Protein AF-A0A936UDP1-F1 (afdb_monomer)

Foldseek 3Di:
DPPVVVVVVVVVVVVVVVVVVVVVVVVVVVVVVVVVVVVVVVVVVVVVVVVVVVVVVVVVVVVVVVVVVVVVVVVVVVVVVLVVVLVVVVVQLVVLQVVQQVQQVQLLVQQVVLVVVLVVLVVVCPVVVLVVVLVVLVVVVVVVPDPDPPVSVVVNVVSVVVNCVSCVSNPDDGDHDDDANEKEWEKEAADDPFQRIKTKIQHYDDDDQPDPSGLSVLLQVLLVVLLCVQVHPPWDRFDADPRMTMGTHHDDPDHSVVVHVSSSVSSVVSNCVSCVVSVHHYDYHYDYDDNVSCCVNCPPPDPDDDD

Mean predicted aligned error: 14.09 Å

pLDDT: mean 81.74, std 12.68, range [31.52, 97.75]

Secondary structure (DSSP, 8-state):
-HHHHHHHHHHHHHHHHHHHHHHHHHHHHHHHHHHHHHHHHHHHHHHHHHHHHHHHHHHHHHHHHHHHHHHHHHHHHHHHHHHHHHHHHHHHHHHHHHHHHHHHHHHHHHHHHHHHHHHHHHHH--HHHHHHHHHHHHHHHHHT-SPPPHHHHHHHHHHHHHHHHHHHHHHSPPP--SS-EEEEEEEE---SSS-SEEEEEE-S--S---STT-HHHHHHHHHHHHHHHHH-TTSPPPEEETTEEEEEE---SS-HHHHHHHHHHHHHHHHHHHHHHHT--EEEEEEE--HHHHHHHS--S-TT---

Solvent-accessible surface area (backbone atoms only — not comparable to full-atom values): 16450 Å² total; per-residue (Å²): 120,65,70,65,55,52,51,53,47,54,51,50,51,50,51,50,52,52,49,51,53,49,52,52,52,50,52,52,49,52,51,50,52,53,53,50,54,50,54,49,52,53,50,55,53,49,52,54,50,52,52,50,50,50,53,51,51,54,52,46,54,50,51,53,52,53,48,52,53,52,52,52,53,49,53,52,49,53,49,52,52,50,53,51,53,40,49,51,54,53,52,52,37,51,50,22,18,57,57,24,34,55,51,34,50,45,35,30,52,42,41,53,53,50,49,52,52,42,53,50,49,57,70,71,47,62,52,67,62,52,51,50,50,51,50,50,53,51,49,56,59,62,71,62,83,53,86,79,51,68,70,58,54,52,50,52,53,48,53,50,50,55,49,49,66,61,46,46,71,69,71,48,78,78,69,52,49,94,62,66,45,44,30,50,38,37,32,27,41,34,71,88,99,44,46,15,11,36,34,36,30,21,43,28,77,83,68,78,71,85,51,98,53,33,52,45,41,47,31,52,52,29,14,50,50,31,33,34,71,72,78,32,87,84,57,60,80,63,47,77,53,100,52,26,41,35,39,51,39,68,70,65,98,62,60,35,63,61,50,19,51,51,50,43,54,19,37,51,52,12,34,50,52,28,26,54,74,60,56,32,48,67,48,77,46,80,43,84,43,60,43,71,47,44,54,68,66,62,60,72,96,58,98,77,76,90,128

Sequence (307 aa):
MGLLKDFLRIEADRRGALAALRVEAQSRRLQIDEIGAEAKRKRDEVAMIEEGLRRLAEDVARTEEELLEIESRREDHDRESHERKIEAVRSSLEYDRADGHRIAEDFRHLRSAFETERARLLAEADTGRMMDNFFQIEAFLKDTGTPIPDAARKALMKERQDLMGRIGPLVAPPPAPDGVFKATVVYSALEEGEPAAVVAVGLPDEAEPSGAHDLAALLLYGSYAAVVEKIGPGVPRPRREEGVVIYEQPAGSRAPDEAALDLFLAVKAGLEKAAAAAGVPCELTGVFLEPEIASAVFSRGGQGRRF

Radius of gyration: 50.12 Å; Cα contacts (8 Å, |Δi|>4): 312; chains: 1; bounding box: 111×46×171 Å

Structure (mmCIF, N/CA/C/O backbone):
data_AF-A0A936UDP1-F1
#
_entry.id   AF-A0A936UDP1-F1
#
loop_
_atom_site.group_PDB
_atom_site.id
_atom_site.type_symbol
_atom_site.label_atom_id
_atom_site.label_alt_id
_atom_site.label_comp_id
_atom_site.label_asym_id
_atom_site.label_entity_id
_atom_site.label_seq_id
_atom_site.pdbx_PDB_ins_code
_atom_site.Cartn_x
_atom_site.Cartn_y
_atom_site.Cartn_z
_atom_site.occupancy
_atom_site.B_iso_or_equiv
_atom_site.auth_seq_id
_atom_site.auth_comp_id
_atom_site.auth_asym_id
_atom_site.auth_atom_id
_atom_site.pdbx_PDB_model_num
ATOM 1 N N . MET A 1 1 ? -55.100 -18.282 116.933 1.00 58.16 1 MET A N 1
ATOM 2 C CA . MET A 1 1 ? -54.509 -16.986 116.520 1.00 58.16 1 MET A CA 1
ATOM 3 C C . MET A 1 1 ? -53.382 -17.120 115.486 1.00 58.16 1 MET A C 1
ATOM 5 O O . MET A 1 1 ? -53.298 -16.238 114.648 1.00 58.16 1 MET A O 1
ATOM 9 N N . GLY A 1 2 ? -52.556 -18.183 115.481 1.00 67.69 2 GLY A N 1
ATOM 10 C CA . GLY A 1 2 ? -51.473 -18.356 114.483 1.00 67.69 2 GLY A CA 1
ATOM 11 C C . GLY A 1 2 ? -51.946 -18.523 113.027 1.00 67.69 2 GLY A C 1
ATOM 12 O O . GLY A 1 2 ? -51.595 -17.717 112.177 1.00 67.69 2 GLY A O 1
ATOM 13 N N . LEU A 1 3 ? -52.849 -19.476 112.764 1.00 69.12 3 LEU A N 1
ATOM 14 C CA . LEU A 1 3 ? -53.298 -19.840 111.405 1.00 69.12 3 LEU A CA 1
ATOM 15 C C . LEU A 1 3 ? -53.956 -18.703 110.599 1.00 69.12 3 LEU A C 1
ATOM 17 O O . LEU A 1 3 ? -53.745 -18.602 109.397 1.00 69.12 3 LEU A O 1
ATOM 21 N N . LEU A 1 4 ? -54.738 -17.826 111.241 1.00 72.75 4 LEU A N 1
ATOM 22 C CA . LEU A 1 4 ? -55.399 -16.700 110.561 1.00 72.75 4 LEU A CA 1
ATOM 23 C C . LEU A 1 4 ? -54.384 -15.630 110.118 1.00 72.75 4 LEU A C 1
ATOM 25 O O . LEU A 1 4 ? -54.538 -15.007 109.072 1.00 72.75 4 LEU A O 1
ATOM 29 N N . LYS A 1 5 ? -53.333 -15.432 110.921 1.00 75.06 5 LYS A N 1
ATOM 30 C CA . LYS A 1 5 ? -52.254 -14.481 110.641 1.00 75.06 5 LYS A CA 1
ATOM 31 C C . LYS A 1 5 ? -51.392 -14.967 109.475 1.00 75.06 5 LYS A C 1
ATOM 33 O O . LYS A 1 5 ? -51.030 -14.164 108.621 1.00 75.06 5 LYS A O 1
ATOM 38 N N . ASP A 1 6 ? -51.144 -16.273 109.408 1.00 76.31 6 ASP A N 1
ATOM 39 C CA . ASP A 1 6 ? -50.427 -16.902 108.297 1.00 76.31 6 ASP A CA 1
ATOM 40 C C . ASP A 1 6 ? -51.247 -16.855 106.999 1.00 76.31 6 ASP A C 1
ATOM 42 O O . ASP A 1 6 ? -50.707 -16.511 105.951 1.00 76.31 6 ASP A O 1
ATOM 46 N N . PHE A 1 7 ? -52.565 -17.081 107.064 1.00 77.88 7 PHE A N 1
ATOM 47 C CA . PHE A 1 7 ? -53.452 -16.985 105.898 1.00 77.88 7 PHE A CA 1
ATOM 48 C C . PHE A 1 7 ? -53.501 -15.564 105.313 1.00 77.88 7 PHE A C 1
ATOM 50 O O . PHE A 1 7 ? -53.366 -15.377 104.106 1.00 77.88 7 PHE A O 1
ATOM 57 N N . LEU A 1 8 ? -53.627 -14.545 106.173 1.00 79.25 8 LEU A N 1
ATOM 58 C CA . LEU A 1 8 ? -53.613 -13.140 105.753 1.00 79.25 8 LEU A CA 1
ATOM 59 C C . LEU A 1 8 ? -52.260 -12.721 105.166 1.00 79.25 8 LEU A C 1
ATOM 61 O O . LEU A 1 8 ? -52.223 -11.913 104.240 1.00 79.25 8 LEU A O 1
ATOM 65 N N . ARG A 1 9 ? -51.156 -13.282 105.673 1.00 80.88 9 ARG A N 1
ATOM 66 C CA . ARG A 1 9 ? -49.808 -13.036 105.151 1.00 80.88 9 ARG A CA 1
ATOM 67 C C . ARG A 1 9 ? -49.619 -13.670 103.774 1.00 80.88 9 ARG A C 1
ATOM 69 O O . ARG A 1 9 ? -49.228 -12.970 102.851 1.00 80.88 9 ARG A O 1
ATOM 76 N N . ILE A 1 10 ? -50.014 -14.934 103.607 1.00 82.00 10 ILE A N 1
ATOM 77 C CA . ILE A 1 10 ? -50.001 -15.630 102.310 1.00 82.00 10 ILE A CA 1
ATOM 78 C C . ILE A 1 10 ? -50.866 -14.889 101.286 1.00 82.00 10 ILE A C 1
ATOM 80 O O . ILE A 1 10 ? -50.483 -14.754 100.126 1.00 82.00 10 ILE A O 1
ATOM 84 N N . GLU A 1 11 ? -52.031 -14.380 101.687 1.00 82.75 11 GLU A N 1
ATOM 85 C CA . GLU A 1 11 ? -52.906 -13.653 100.772 1.00 82.75 11 GLU A CA 1
ATOM 86 C C . GLU A 1 11 ? -52.379 -12.252 100.420 1.00 82.75 11 GLU A C 1
ATOM 88 O O . GLU A 1 11 ? -52.507 -11.827 99.267 1.00 82.75 11 GLU A O 1
ATOM 93 N N . ALA A 1 12 ? -51.736 -11.558 101.363 1.00 81.44 12 ALA A N 1
ATOM 94 C CA . ALA A 1 12 ? -51.019 -10.314 101.093 1.00 81.44 12 ALA A CA 1
ATOM 95 C C . ALA A 1 12 ? -49.829 -10.541 100.145 1.00 81.44 12 ALA A C 1
ATOM 97 O O . ALA A 1 12 ? -49.699 -9.816 99.159 1.00 81.44 12 ALA A O 1
ATOM 98 N N . ASP A 1 13 ? -49.038 -11.592 100.370 1.00 87.06 13 ASP A N 1
ATOM 99 C CA . ASP A 1 13 ? -47.911 -11.980 99.516 1.00 87.06 13 ASP A CA 1
ATOM 100 C C . ASP A 1 13 ? -48.394 -12.388 98.116 1.00 87.06 13 ASP A C 1
ATOM 102 O O . ASP A 1 13 ? -47.827 -11.960 97.111 1.00 87.06 13 ASP A O 1
ATOM 106 N N . ARG A 1 14 ? -49.513 -13.123 98.012 1.00 86.38 14 ARG A N 1
ATOM 107 C CA . ARG A 1 14 ? -50.139 -13.479 96.726 1.00 86.38 14 ARG A CA 1
ATOM 108 C C . ARG A 1 14 ? -50.611 -12.246 95.960 1.00 86.38 14 ARG A C 1
ATOM 110 O O . ARG A 1 14 ? -50.436 -12.176 94.744 1.00 86.38 14 ARG A O 1
ATOM 117 N N . ARG A 1 15 ? -51.226 -11.274 96.643 1.00 85.00 15 ARG A N 1
ATOM 118 C CA . ARG A 1 15 ? -51.655 -10.006 96.024 1.00 85.00 15 ARG A CA 1
ATOM 119 C C . ARG A 1 15 ? -50.456 -9.155 95.608 1.00 85.00 15 ARG A C 1
ATOM 121 O O . ARG A 1 15 ? -50.496 -8.593 94.518 1.00 85.00 15 ARG A O 1
ATOM 128 N N . GLY A 1 16 ? -49.400 -9.110 96.420 1.00 88.56 16 GLY A N 1
ATOM 129 C CA . GLY A 1 16 ? -48.137 -8.447 96.092 1.00 88.56 16 GLY A CA 1
ATOM 130 C C . GLY A 1 16 ? -47.462 -9.064 94.867 1.00 88.56 16 GLY A C 1
ATOM 131 O O . GLY A 1 16 ? -47.126 -8.347 93.928 1.00 88.56 16 GLY A O 1
ATOM 132 N N . ALA A 1 17 ? -47.367 -10.395 94.813 1.00 87.25 17 ALA A N 1
ATOM 133 C CA . ALA A 1 17 ? -46.824 -11.128 93.672 1.00 87.25 17 ALA A CA 1
ATOM 134 C C . ALA A 1 17 ? -47.661 -10.923 92.396 1.00 87.25 17 ALA A C 1
ATOM 136 O O . ALA A 1 17 ? -47.109 -10.671 91.328 1.00 87.25 17 ALA A O 1
ATOM 137 N N . LEU A 1 18 ? -48.996 -10.958 92.496 1.00 90.19 18 LEU A N 1
ATOM 138 C CA . LEU A 1 18 ? -49.886 -10.665 91.365 1.00 90.19 18 LEU A CA 1
ATOM 139 C C . LEU A 1 18 ? -49.768 -9.213 90.884 1.00 90.19 18 LEU A C 1
ATOM 141 O O . LEU A 1 18 ? -49.847 -8.965 89.683 1.00 90.19 18 LEU A O 1
ATOM 145 N N . ALA A 1 19 ? -49.594 -8.252 91.793 1.00 88.62 19 ALA A N 1
ATOM 146 C CA . ALA A 1 19 ? -49.375 -6.855 91.435 1.00 88.62 19 ALA A CA 1
ATOM 147 C C . ALA A 1 19 ? -48.018 -6.660 90.739 1.00 88.62 19 ALA A C 1
ATOM 149 O O . ALA A 1 19 ? -47.971 -6.019 89.693 1.00 88.62 19 ALA A O 1
ATOM 150 N N . ALA A 1 20 ? -46.949 -7.278 91.250 1.00 90.44 20 ALA A N 1
ATOM 151 C CA . ALA A 1 20 ? -45.622 -7.246 90.635 1.00 90.44 20 ALA A CA 1
ATOM 152 C C . ALA A 1 20 ? -45.626 -7.863 89.226 1.00 90.44 20 ALA A C 1
ATOM 154 O O . ALA A 1 20 ? -45.162 -7.230 88.281 1.00 90.44 20 ALA A O 1
ATOM 155 N N . LEU A 1 21 ? -46.252 -9.034 89.054 1.00 92.62 21 LEU A N 1
ATOM 156 C CA . LEU A 1 21 ? -46.399 -9.678 87.743 1.00 92.62 21 LEU A CA 1
ATOM 157 C C . LEU A 1 21 ? -47.218 -8.834 86.757 1.00 92.62 21 LEU A C 1
ATOM 159 O O . LEU A 1 21 ? -46.936 -8.840 85.562 1.00 92.62 21 LEU A O 1
ATOM 163 N N . ARG A 1 22 ? -48.227 -8.089 87.229 1.00 92.50 22 ARG A N 1
ATOM 164 C CA . ARG A 1 22 ? -48.997 -7.167 86.376 1.00 92.50 22 ARG A CA 1
ATOM 165 C C . ARG A 1 22 ? -48.156 -5.985 85.904 1.00 92.50 22 ARG A C 1
ATOM 167 O O . ARG A 1 22 ? -48.243 -5.637 84.730 1.00 92.50 22 ARG A O 1
ATOM 174 N N . VAL A 1 23 ? -47.346 -5.405 86.789 1.00 93.06 23 VAL A N 1
ATOM 175 C CA . VAL A 1 23 ? -46.422 -4.313 86.441 1.00 93.06 23 VAL A CA 1
ATOM 176 C C . VAL A 1 23 ? -45.363 -4.805 85.455 1.00 93.06 23 VAL A C 1
ATOM 178 O O . VAL A 1 23 ? -45.123 -4.160 84.438 1.00 93.06 23 VAL A O 1
ATOM 181 N N . GLU A 1 24 ? -44.789 -5.983 85.692 1.00 93.69 24 GLU A N 1
ATOM 182 C CA . GLU A 1 24 ? -43.805 -6.579 84.789 1.00 93.69 24 GLU A CA 1
ATOM 183 C C . GLU A 1 24 ? -44.415 -6.913 83.418 1.00 93.69 24 GLU A C 1
ATOM 185 O O . GLU A 1 24 ? -43.829 -6.602 82.383 1.00 93.69 24 GLU A O 1
ATOM 190 N N . ALA A 1 25 ? -45.630 -7.471 83.378 1.00 92.25 25 ALA A N 1
ATOM 191 C CA . ALA A 1 25 ? -46.339 -7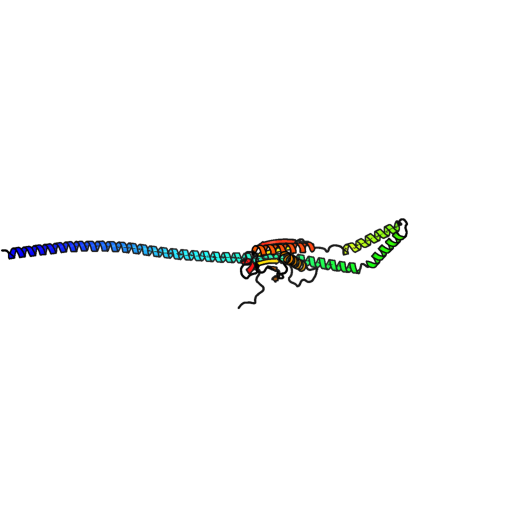.731 82.127 1.00 92.25 25 ALA A CA 1
ATOM 192 C C . ALA A 1 25 ? -46.664 -6.439 81.355 1.00 92.25 25 ALA A C 1
ATOM 194 O O . ALA A 1 25 ? -46.590 -6.432 80.126 1.00 92.25 25 ALA A O 1
ATOM 195 N N . GLN A 1 26 ? -47.006 -5.348 82.048 1.00 94.31 26 GLN A N 1
ATOM 196 C CA . GLN A 1 26 ? -47.197 -4.034 81.425 1.00 94.31 26 GLN A CA 1
ATOM 197 C C . GLN A 1 26 ? -45.884 -3.476 80.867 1.00 94.31 26 GLN A C 1
ATOM 199 O O . GLN A 1 26 ? -45.862 -3.026 79.726 1.00 94.31 26 GLN A O 1
ATOM 204 N N . SER A 1 27 ? -44.787 -3.571 81.622 1.00 93.94 27 SER A N 1
ATOM 205 C CA . SER A 1 27 ? -43.458 -3.153 81.163 1.00 93.94 27 SER A CA 1
ATOM 206 C C . SER A 1 27 ? -43.007 -3.937 79.926 1.00 93.94 27 SER A C 1
ATOM 208 O O . SER A 1 27 ? -42.594 -3.332 78.939 1.00 93.94 27 SER A O 1
ATOM 210 N N . ARG A 1 28 ? -43.179 -5.267 79.914 1.00 93.75 28 ARG A N 1
ATOM 211 C CA . ARG A 1 28 ? -42.858 -6.100 78.743 1.00 93.75 28 ARG A CA 1
ATOM 212 C C . ARG A 1 28 ? -43.731 -5.777 77.528 1.00 93.75 28 ARG A C 1
ATOM 214 O O . ARG A 1 28 ? -43.238 -5.843 76.410 1.00 93.75 28 ARG A O 1
ATOM 221 N N . ARG A 1 29 ? -45.009 -5.421 77.718 1.00 94.25 29 ARG A N 1
ATOM 222 C CA . ARG A 1 29 ? -45.884 -4.982 76.612 1.00 94.25 29 ARG A CA 1
ATOM 223 C C . ARG A 1 29 ? -45.390 -3.684 75.979 1.00 94.25 29 ARG A C 1
ATOM 225 O O . ARG A 1 29 ? -45.274 -3.639 74.764 1.00 94.25 29 ARG A O 1
ATOM 232 N N . LEU A 1 30 ? -45.028 -2.692 76.793 1.00 94.62 30 LEU A N 1
ATOM 233 C CA . LEU A 1 30 ? -44.445 -1.442 76.293 1.00 94.62 30 LEU A CA 1
ATOM 234 C C . LEU A 1 30 ? -43.153 -1.703 75.511 1.00 94.62 30 LEU A C 1
ATOM 236 O O . LEU A 1 30 ? -42.978 -1.173 74.422 1.00 94.62 30 LEU A O 1
ATOM 240 N N . GLN A 1 31 ? -42.294 -2.592 76.017 1.00 94.38 31 GLN A N 1
ATOM 241 C CA . GLN A 1 31 ? -41.063 -2.970 75.324 1.00 94.38 31 GLN A CA 1
ATOM 242 C C . GLN A 1 31 ? -41.332 -3.679 73.982 1.00 94.38 31 GLN A C 1
ATOM 244 O O . GLN A 1 31 ? -40.625 -3.444 73.005 1.00 94.38 31 GLN A O 1
ATOM 249 N N . ILE A 1 32 ? -42.364 -4.529 73.905 1.00 94.81 32 ILE A N 1
ATOM 250 C CA . ILE A 1 32 ? -42.800 -5.150 72.643 1.00 94.81 32 ILE A CA 1
ATOM 251 C C . ILE A 1 32 ? -43.282 -4.082 71.6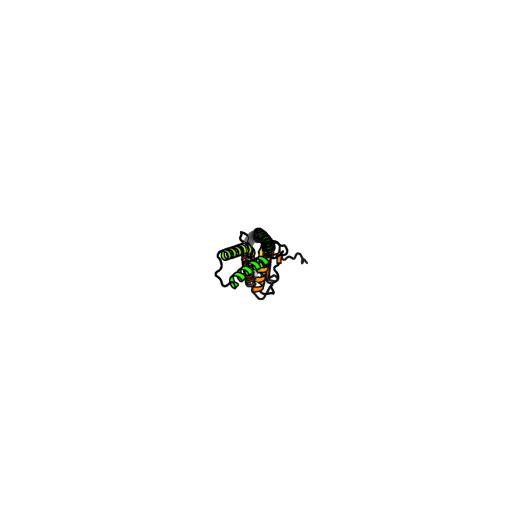53 1.00 94.81 32 ILE A C 1
ATOM 253 O O . ILE A 1 32 ? -42.928 -4.151 70.476 1.00 94.81 32 ILE A O 1
ATOM 257 N N . ASP A 1 33 ? -44.049 -3.095 72.117 1.00 94.38 33 ASP A N 1
ATOM 258 C CA . ASP A 1 33 ? -44.563 -2.014 71.272 1.00 94.38 33 ASP A CA 1
ATOM 259 C C . ASP A 1 33 ? -43.425 -1.120 70.742 1.00 94.38 33 ASP A C 1
ATOM 261 O O . ASP A 1 33 ? -43.408 -0.775 69.557 1.00 94.38 33 ASP A O 1
ATOM 265 N N . GLU A 1 34 ? -42.432 -0.806 71.580 1.00 94.75 34 GLU A N 1
ATOM 266 C CA . GLU A 1 34 ? -41.229 -0.057 71.193 1.00 94.75 34 GLU A CA 1
ATOM 267 C C . GLU A 1 34 ? -40.414 -0.796 70.121 1.00 94.75 34 GLU A C 1
ATOM 269 O O . GLU A 1 34 ? -40.124 -0.225 69.064 1.00 94.75 34 GLU A O 1
ATOM 274 N N . ILE A 1 35 ? -40.119 -2.084 70.344 1.00 95.50 35 ILE A N 1
ATOM 275 C CA . ILE A 1 35 ? -39.404 -2.932 69.375 1.00 95.50 35 ILE A CA 1
ATOM 276 C C . ILE A 1 35 ? -40.215 -3.068 68.077 1.00 95.50 35 ILE A C 1
ATOM 278 O O . ILE A 1 35 ? -39.650 -3.032 66.984 1.00 95.50 35 ILE A O 1
ATOM 282 N N . GLY A 1 36 ? -41.543 -3.184 68.162 1.00 95.12 36 GLY A N 1
ATOM 283 C CA . GLY A 1 36 ? -42.425 -3.246 66.996 1.00 95.12 36 GLY A CA 1
ATOM 284 C C . GLY A 1 36 ? -42.387 -1.968 66.150 1.00 95.12 36 GLY A C 1
ATOM 285 O O . GLY A 1 36 ? -42.308 -2.040 64.919 1.00 95.12 36 GLY A O 1
ATOM 286 N N . ALA A 1 37 ? -42.389 -0.798 66.792 1.00 95.00 37 ALA A N 1
ATOM 287 C CA . ALA A 1 37 ? -42.282 0.494 66.117 1.00 95.00 37 ALA A CA 1
ATOM 288 C C . ALA A 1 37 ? -40.896 0.717 65.491 1.00 95.00 37 ALA A C 1
ATOM 290 O O . ALA A 1 37 ? -40.788 1.282 64.399 1.00 95.00 37 ALA A O 1
ATOM 291 N N . GLU A 1 38 ? -39.826 0.274 66.153 1.00 95.69 38 GLU A N 1
ATOM 292 C CA . GLU A 1 38 ? -38.472 0.294 65.592 1.00 95.69 38 GLU A CA 1
ATOM 293 C C . GLU A 1 38 ? -38.338 -0.653 64.392 1.00 95.69 38 GLU A C 1
ATOM 295 O O . GLU A 1 38 ? -37.874 -0.236 63.330 1.00 95.69 38 GLU A O 1
ATOM 300 N N . ALA A 1 39 ? -38.842 -1.886 64.501 1.00 95.62 39 ALA A N 1
ATOM 301 C CA . ALA A 1 39 ? -38.850 -2.848 63.402 1.00 95.62 39 ALA A CA 1
ATOM 302 C C . ALA A 1 39 ? -39.638 -2.336 62.187 1.00 95.62 39 ALA A C 1
ATOM 304 O O . ALA A 1 39 ? -39.245 -2.592 61.050 1.00 95.62 39 ALA A O 1
ATOM 305 N N . LYS A 1 40 ? -40.735 -1.597 62.407 1.00 96.19 40 LYS A N 1
ATOM 306 C CA . LYS A 1 40 ? -41.488 -0.951 61.325 1.00 96.19 40 LYS A CA 1
ATOM 307 C C . LYS A 1 40 ? -40.664 0.138 60.635 1.00 96.19 40 LYS A C 1
ATOM 309 O O . LYS A 1 40 ? -40.525 0.088 59.420 1.00 96.19 40 LYS A O 1
ATOM 314 N N . ARG A 1 41 ? -40.051 1.053 61.397 1.00 96.25 41 ARG A N 1
ATOM 315 C CA . ARG A 1 41 ? -39.176 2.103 60.839 1.00 96.25 41 ARG A CA 1
ATOM 316 C C . ARG A 1 41 ? -38.028 1.516 60.019 1.00 96.25 41 ARG A C 1
ATOM 318 O O . ARG A 1 41 ? -37.769 1.980 58.916 1.00 96.25 41 ARG A O 1
ATOM 325 N N . LYS A 1 42 ? -37.395 0.450 60.516 1.00 96.38 42 LYS A N 1
ATOM 326 C CA . LYS A 1 42 ? -36.333 -0.254 59.787 1.00 96.38 42 LYS A CA 1
ATOM 327 C C . LYS A 1 42 ? -36.827 -0.900 58.492 1.00 96.38 42 LYS A C 1
ATOM 329 O O . LYS A 1 42 ? -36.107 -0.863 57.503 1.00 96.38 42 LYS A O 1
ATOM 334 N N . ARG A 1 43 ? -38.044 -1.454 58.461 1.00 96.88 43 ARG A N 1
ATOM 335 C CA . ARG A 1 43 ? -38.638 -1.961 57.210 1.00 96.88 43 ARG A CA 1
ATOM 336 C C . ARG A 1 43 ? -38.898 -0.849 56.200 1.00 96.88 43 ARG A C 1
ATOM 338 O O . ARG A 1 43 ? -38.621 -1.053 55.025 1.00 96.88 43 ARG A O 1
ATOM 345 N N . ASP A 1 44 ? -39.386 0.302 56.651 1.00 96.69 44 ASP A N 1
ATOM 346 C CA . ASP A 1 44 ? -39.631 1.448 55.771 1.00 96.69 44 ASP A CA 1
ATOM 347 C C . ASP A 1 44 ? -38.304 1.988 55.190 1.00 96.69 44 ASP A C 1
ATOM 349 O O . ASP A 1 44 ? -38.220 2.262 53.995 1.00 96.69 44 ASP A O 1
ATOM 353 N N . GLU A 1 45 ? -37.233 2.056 55.996 1.00 97.06 45 GLU A N 1
ATOM 354 C CA . GLU A 1 45 ? -35.873 2.383 55.526 1.00 97.06 45 GLU A CA 1
ATOM 355 C C . GLU A 1 45 ? -35.367 1.382 54.474 1.00 97.06 45 GLU A C 1
ATOM 357 O O . GLU A 1 45 ? -34.849 1.791 53.435 1.00 97.06 45 GLU A O 1
ATOM 362 N N . VAL A 1 46 ? -35.540 0.076 54.713 1.00 96.88 46 VAL A N 1
ATOM 363 C CA . VAL A 1 46 ? -35.152 -0.972 53.755 1.00 96.88 46 VAL A CA 1
ATOM 364 C C . VAL A 1 46 ? -35.930 -0.834 52.447 1.00 96.88 46 VAL A C 1
ATOM 366 O O . VAL A 1 46 ? -35.315 -0.881 51.387 1.00 96.88 46 VAL A O 1
ATOM 369 N N . ALA A 1 47 ? -37.240 -0.584 52.497 1.00 96.25 47 ALA A N 1
ATOM 370 C CA . ALA A 1 47 ? -38.056 -0.395 51.298 1.00 96.25 47 ALA A CA 1
ATOM 371 C C . ALA A 1 47 ? -37.591 0.809 50.456 1.00 96.25 47 ALA A C 1
ATOM 373 O O . ALA A 1 47 ? -37.528 0.724 49.230 1.00 96.25 47 ALA A O 1
ATOM 374 N N . MET A 1 48 ? -37.203 1.912 51.106 1.00 96.81 48 MET A N 1
ATOM 375 C CA . MET A 1 48 ? -36.636 3.081 50.422 1.00 96.81 48 MET A CA 1
ATOM 376 C C . MET A 1 48 ? -35.289 2.767 49.758 1.00 96.81 48 MET A C 1
ATOM 378 O O . MET A 1 48 ? -35.038 3.212 48.638 1.00 96.81 48 MET A O 1
ATOM 382 N N . ILE A 1 49 ? -34.429 1.994 50.430 1.00 97.38 49 ILE A N 1
ATOM 383 C CA . ILE A 1 49 ? -33.146 1.550 49.866 1.00 97.38 49 ILE A CA 1
ATOM 384 C C . ILE A 1 49 ? -33.380 0.613 48.677 1.00 97.38 49 ILE A C 1
ATOM 386 O O . ILE A 1 49 ? -32.742 0.788 47.645 1.00 97.38 49 ILE A O 1
ATOM 390 N N . GLU A 1 50 ? -34.304 -0.343 48.782 1.00 97.12 50 GLU A N 1
ATOM 391 C CA . GLU A 1 50 ? -34.659 -1.254 47.687 1.00 97.12 50 GLU A CA 1
ATOM 392 C C . GLU A 1 50 ? -35.174 -0.500 46.458 1.00 97.12 50 GLU A C 1
ATOM 394 O O . GLU A 1 50 ? -34.799 -0.824 45.332 1.00 97.12 50 GLU A O 1
ATOM 399 N N . GLU A 1 51 ? -35.999 0.530 46.651 1.00 97.06 51 GLU A N 1
ATOM 400 C CA . GLU A 1 51 ? -36.462 1.357 45.539 1.00 97.06 51 GLU A CA 1
ATOM 401 C C . GLU A 1 51 ? -35.335 2.208 44.937 1.00 97.06 51 GLU A C 1
ATOM 403 O O . GLU A 1 51 ? -35.241 2.326 43.715 1.00 97.06 51 GLU A O 1
ATOM 408 N N . GLY A 1 52 ? -34.432 2.733 45.770 1.00 97.25 52 GLY A N 1
ATOM 409 C CA . GLY A 1 52 ? -33.209 3.388 45.306 1.00 97.25 52 GLY A CA 1
ATOM 410 C C . GLY A 1 52 ? -32.326 2.455 44.471 1.00 97.25 52 GLY A C 1
ATOM 411 O O . GLY A 1 52 ? -31.870 2.846 43.400 1.00 97.25 52 GLY A O 1
ATOM 412 N N . LEU A 1 53 ? -32.145 1.206 44.913 1.00 96.56 53 LEU A N 1
ATOM 413 C CA . LEU A 1 53 ? -31.398 0.180 44.181 1.00 96.56 53 LEU A CA 1
ATOM 414 C C . LEU A 1 53 ? -32.055 -0.169 42.843 1.00 96.56 53 LEU A C 1
ATOM 416 O O . LEU A 1 53 ? -31.339 -0.334 41.860 1.00 96.56 53 LEU A O 1
ATOM 420 N N . ARG A 1 54 ? -33.392 -0.244 42.773 1.00 97.31 54 ARG A N 1
ATOM 421 C CA . ARG A 1 54 ? -34.097 -0.473 41.498 1.00 97.31 54 ARG A CA 1
ATOM 422 C C . ARG A 1 54 ? -33.851 0.652 40.500 1.00 97.31 54 ARG A C 1
ATOM 424 O O . ARG A 1 54 ? -33.488 0.368 39.368 1.00 97.31 54 ARG A O 1
ATOM 431 N N . ARG A 1 55 ? -33.983 1.912 40.925 1.00 97.19 55 ARG A N 1
ATOM 432 C CA . ARG A 1 55 ? -33.717 3.069 40.050 1.00 97.19 55 ARG A CA 1
ATOM 433 C C . ARG A 1 55 ? -32.271 3.088 39.569 1.00 97.19 55 ARG A C 1
ATOM 435 O O . ARG A 1 55 ? -32.018 3.312 38.395 1.00 97.19 55 ARG A O 1
ATOM 442 N N . LEU A 1 56 ? -31.331 2.789 40.463 1.00 97.75 56 LEU A N 1
ATOM 443 C CA . LEU A 1 56 ? -29.917 2.736 40.109 1.00 97.75 56 LEU A CA 1
ATOM 444 C C . LEU A 1 56 ? -29.627 1.588 39.131 1.00 97.75 56 LEU A C 1
ATOM 446 O O . LEU A 1 56 ? -28.843 1.771 38.212 1.00 97.75 56 LEU A O 1
ATOM 450 N N . ALA A 1 57 ? -30.295 0.439 39.272 1.00 96.75 57 ALA A N 1
ATOM 451 C CA . ALA A 1 57 ? -30.198 -0.656 38.308 1.00 96.75 57 ALA A CA 1
ATOM 452 C C . ALA A 1 57 ? -30.771 -0.276 36.928 1.00 96.75 57 ALA A C 1
ATOM 454 O O . ALA A 1 57 ? -30.178 -0.626 35.913 1.00 96.75 57 ALA A O 1
ATOM 455 N N . GLU A 1 58 ? -31.880 0.467 36.879 1.00 97.56 58 GLU A N 1
ATOM 456 C CA . GLU A 1 58 ? -32.447 0.994 35.628 1.00 97.56 58 GLU A CA 1
ATOM 457 C C . GLU A 1 58 ? -31.517 2.019 34.954 1.00 97.56 58 GLU A C 1
ATOM 459 O O . GLU A 1 58 ? -31.359 2.001 33.734 1.00 97.56 58 GLU A O 1
ATOM 464 N N . ASP A 1 59 ? -30.877 2.898 35.729 1.00 97.44 59 ASP A N 1
ATOM 465 C CA . ASP A 1 59 ? -29.909 3.873 35.210 1.00 97.44 59 ASP A CA 1
ATOM 466 C C . ASP A 1 59 ? -28.615 3.198 34.725 1.00 97.44 59 ASP A C 1
ATOM 468 O O . ASP A 1 59 ? -28.070 3.590 33.691 1.00 97.44 59 ASP A O 1
ATOM 472 N N . VAL A 1 60 ? -28.149 2.156 35.423 1.00 97.38 60 VAL A N 1
ATOM 473 C CA . VAL A 1 60 ? -27.019 1.323 34.978 1.00 97.38 60 VAL A CA 1
ATOM 474 C C . VAL A 1 60 ? -27.359 0.642 33.658 1.00 97.38 60 VAL A C 1
ATOM 476 O O . VAL A 1 60 ? -26.604 0.799 32.707 1.00 97.38 60 VAL A O 1
ATOM 479 N N . ALA A 1 61 ? -28.516 -0.022 33.560 1.00 97.00 61 ALA A N 1
ATOM 480 C CA . ALA A 1 61 ? -28.937 -0.692 32.329 1.00 97.00 61 ALA A CA 1
ATOM 481 C C . ALA A 1 61 ? -29.020 0.278 31.137 1.00 97.00 61 ALA A C 1
ATOM 483 O O . ALA A 1 61 ? -28.571 -0.046 30.043 1.00 97.00 61 ALA A O 1
ATOM 484 N N . ARG A 1 62 ? -29.531 1.496 31.361 1.00 97.19 62 ARG A N 1
ATOM 485 C CA . ARG A 1 62 ? -29.573 2.548 30.335 1.00 97.19 62 ARG A CA 1
ATOM 486 C C . ARG A 1 62 ? -28.176 2.998 29.910 1.00 97.19 62 ARG A C 1
ATOM 488 O O . ARG A 1 62 ? -27.919 3.162 28.726 1.00 97.19 62 ARG A O 1
ATOM 495 N N . THR A 1 63 ? -27.276 3.186 30.872 1.00 96.50 63 THR A N 1
ATOM 496 C CA . THR A 1 63 ? -25.893 3.597 30.589 1.00 96.50 63 THR A CA 1
ATOM 497 C C . THR A 1 63 ? -25.138 2.501 29.833 1.00 96.50 63 THR A C 1
ATOM 499 O O . THR A 1 63 ? -24.376 2.800 28.921 1.00 96.50 63 THR A O 1
ATOM 502 N N . GLU A 1 64 ? -25.355 1.230 30.181 1.00 96.75 64 GLU A N 1
ATOM 503 C CA . GLU A 1 64 ? -24.787 0.082 29.464 1.00 96.75 64 GLU A CA 1
ATOM 504 C C . GLU A 1 64 ? -25.302 0.004 28.018 1.00 96.75 64 GLU A C 1
ATOM 506 O O . GLU A 1 64 ? -24.514 -0.233 27.106 1.00 96.75 64 GLU A O 1
ATOM 511 N N . GLU A 1 65 ? -26.590 0.273 27.785 1.00 96.75 65 GLU A N 1
ATOM 512 C CA . GLU A 1 65 ? -27.165 0.348 26.434 1.00 96.75 65 GLU A CA 1
ATOM 513 C C . GLU A 1 65 ? -26.549 1.495 25.611 1.00 96.75 65 GLU A C 1
ATOM 515 O O . GLU A 1 65 ? -26.122 1.283 24.476 1.00 96.75 65 GLU A O 1
ATOM 520 N N . GLU A 1 66 ? -26.404 2.686 26.200 1.00 96.69 66 GLU A N 1
ATOM 521 C CA . GLU A 1 66 ? -25.737 3.827 25.554 1.00 96.69 66 GLU A CA 1
ATOM 522 C C . GLU A 1 66 ? -24.263 3.533 25.217 1.00 96.69 66 GLU A C 1
ATOM 524 O O . GLU A 1 66 ? -23.778 3.929 24.154 1.00 96.69 66 GLU A O 1
ATOM 529 N N . LEU A 1 67 ? -23.544 2.820 26.092 1.00 94.88 67 LEU A N 1
ATOM 530 C CA . LEU A 1 67 ? -22.162 2.406 25.839 1.00 94.88 67 LEU A CA 1
ATOM 531 C C . LEU A 1 67 ? -22.069 1.448 24.649 1.00 94.88 67 LEU A C 1
ATOM 533 O O . LEU A 1 67 ? -21.240 1.672 23.767 1.00 94.88 67 LEU A O 1
ATOM 537 N N . LEU A 1 68 ? -22.949 0.445 24.582 1.00 96.25 68 LEU A N 1
ATOM 538 C CA . LEU A 1 68 ? -23.001 -0.500 23.464 1.00 96.25 68 LEU A CA 1
ATOM 539 C C . LEU A 1 68 ? -23.287 0.205 22.130 1.00 96.25 68 LEU A C 1
ATOM 541 O O . LEU A 1 68 ? -22.670 -0.119 21.115 1.00 96.25 68 LEU A O 1
ATOM 545 N N . GLU A 1 69 ? -24.177 1.202 22.112 1.00 96.31 69 GLU A N 1
ATOM 546 C CA . GLU A 1 69 ? -24.424 1.997 20.904 1.00 96.31 69 GLU A CA 1
ATOM 547 C C . GLU A 1 69 ? -23.192 2.801 20.464 1.00 96.31 69 GLU A C 1
ATOM 549 O O . GLU A 1 69 ? -22.901 2.893 19.267 1.00 96.31 69 GLU A O 1
ATOM 554 N N . ILE A 1 70 ? -22.467 3.404 21.410 1.00 95.69 70 ILE A N 1
ATOM 555 C CA . ILE A 1 70 ? -21.249 4.172 21.117 1.00 95.69 70 ILE A CA 1
ATOM 556 C C . ILE A 1 70 ? -20.144 3.250 20.592 1.00 95.69 70 ILE A C 1
ATOM 558 O O . ILE A 1 70 ? -19.480 3.599 19.614 1.00 95.69 70 ILE A O 1
ATOM 562 N N . GLU A 1 71 ? -19.962 2.081 21.206 1.00 94.62 71 GLU A N 1
ATOM 563 C CA . GLU A 1 71 ? -18.999 1.069 20.766 1.00 94.62 71 GLU A CA 1
ATOM 564 C C . GLU A 1 71 ? -19.330 0.571 19.356 1.00 94.62 71 GLU A C 1
ATOM 566 O O . GLU A 1 71 ? -18.463 0.616 18.486 1.00 94.62 71 GLU A O 1
ATOM 571 N N . SER A 1 72 ? -20.595 0.239 19.078 1.00 94.75 72 SER A N 1
ATOM 572 C CA . SER A 1 72 ? -21.038 -0.168 17.737 1.00 94.75 72 SER A CA 1
ATOM 573 C C . SER A 1 72 ? -20.774 0.912 16.685 1.00 94.75 72 SER A C 1
ATOM 575 O O . SER A 1 72 ? -20.266 0.612 15.607 1.00 94.75 72 SER A O 1
ATOM 577 N N . ARG A 1 73 ? -21.071 2.186 16.981 1.00 94.31 73 ARG A N 1
ATOM 578 C CA . ARG A 1 73 ? -20.798 3.293 16.044 1.00 94.31 73 ARG A CA 1
ATOM 579 C C . ARG A 1 73 ? -19.308 3.493 15.803 1.00 94.31 73 ARG A C 1
ATOM 581 O O . ARG A 1 73 ? -18.913 3.860 14.698 1.00 94.31 73 ARG A O 1
ATOM 588 N N . ARG A 1 74 ? -18.485 3.293 16.833 1.00 94.44 74 ARG A N 1
ATOM 589 C CA . ARG A 1 74 ? -17.030 3.363 16.710 1.00 94.44 74 ARG A CA 1
ATOM 590 C C . ARG A 1 74 ? -16.512 2.236 15.820 1.00 94.44 74 ARG A C 1
ATOM 592 O O . ARG A 1 74 ? -15.726 2.517 14.926 1.00 94.44 74 ARG A O 1
ATOM 599 N N . GLU A 1 75 ? -16.979 1.008 16.022 1.00 93.88 75 GLU A N 1
ATOM 600 C CA . GLU A 1 75 ? -16.605 -0.133 15.180 1.00 93.88 75 GLU A CA 1
ATOM 601 C C . GLU A 1 75 ? -16.991 0.081 13.713 1.00 93.88 75 GLU A C 1
ATOM 603 O O . GLU A 1 75 ? -16.193 -0.199 12.818 1.00 93.88 75 GLU A O 1
ATOM 608 N N . ASP A 1 76 ? -18.185 0.619 13.454 1.00 93.38 76 ASP A N 1
ATOM 609 C CA . ASP A 1 76 ? -18.617 0.946 12.094 1.00 93.38 76 ASP A CA 1
ATOM 610 C C . ASP A 1 76 ? -17.752 2.052 11.474 1.00 93.38 76 ASP A C 1
ATOM 612 O O . ASP A 1 76 ? -17.348 1.944 10.316 1.00 93.38 76 ASP A O 1
ATOM 616 N N . HIS A 1 77 ? -17.396 3.084 12.244 1.00 92.69 77 HIS A N 1
ATOM 617 C CA . HIS A 1 77 ? -16.497 4.137 11.775 1.00 92.69 77 HIS A CA 1
ATOM 618 C C . HIS A 1 77 ? -15.084 3.618 11.478 1.00 92.69 77 HIS A C 1
ATOM 620 O O . HIS A 1 77 ? -14.499 3.971 10.452 1.00 92.69 77 HIS A O 1
ATOM 626 N N . ASP A 1 78 ? -14.544 2.772 12.356 1.00 90.81 78 ASP A N 1
ATOM 627 C CA . ASP A 1 78 ? -13.232 2.151 12.183 1.00 90.81 78 ASP A CA 1
ATOM 628 C C . ASP A 1 78 ? -13.235 1.252 10.932 1.00 90.81 78 ASP A C 1
ATOM 630 O O . ASP A 1 78 ? -12.292 1.305 10.135 1.00 90.81 78 ASP A O 1
ATOM 634 N N . ARG A 1 79 ? -14.333 0.520 10.683 1.00 91.62 79 ARG A N 1
ATOM 635 C CA . ARG A 1 79 ? -14.537 -0.276 9.462 1.00 91.62 79 ARG A CA 1
ATOM 636 C C . ARG A 1 79 ? -14.594 0.593 8.206 1.00 91.62 79 ARG A C 1
ATOM 638 O O . ARG A 1 79 ? -13.842 0.337 7.269 1.00 91.62 79 ARG A O 1
ATOM 645 N N . GLU A 1 80 ? -15.416 1.643 8.186 1.00 93.12 80 GLU A N 1
ATOM 646 C CA . GLU A 1 80 ? -15.500 2.562 7.040 1.00 93.12 80 GLU A CA 1
ATOM 647 C C . GLU A 1 80 ? -14.157 3.246 6.749 1.00 93.12 80 GLU A C 1
ATOM 649 O O . GLU A 1 80 ? -13.763 3.412 5.594 1.00 93.12 80 GLU A O 1
ATOM 654 N N . SER A 1 81 ? -13.441 3.664 7.794 1.00 91.12 81 SER A N 1
ATOM 655 C CA . SER A 1 81 ? -12.117 4.275 7.671 1.00 91.12 81 SER A CA 1
ATOM 656 C C . SER A 1 81 ? -11.117 3.294 7.058 1.00 91.12 81 SER A C 1
ATOM 658 O O . SER A 1 81 ? -10.386 3.648 6.129 1.00 91.12 81 SER A O 1
ATOM 660 N N . HIS A 1 82 ? -11.127 2.043 7.523 1.00 89.31 82 HIS A N 1
ATOM 661 C CA . HIS A 1 82 ? -10.292 0.975 6.987 1.00 89.31 82 HIS A CA 1
ATOM 662 C C . HIS A 1 82 ? -10.596 0.688 5.506 1.00 89.31 82 HIS A C 1
ATOM 664 O O . HIS A 1 82 ? -9.676 0.655 4.687 1.00 89.31 82 HIS A O 1
ATOM 670 N N . GLU A 1 83 ? -11.874 0.582 5.131 1.00 91.56 83 GLU A N 1
ATOM 671 C CA . GLU A 1 83 ? -12.303 0.387 3.739 1.00 91.56 83 GLU A CA 1
ATOM 672 C C . GLU A 1 83 ? -11.849 1.536 2.826 1.00 91.56 83 GLU A C 1
ATOM 674 O O . GLU A 1 83 ? -11.293 1.292 1.753 1.00 91.56 83 GLU A O 1
ATOM 679 N N . ARG A 1 84 ? -11.977 2.791 3.278 1.00 92.25 84 ARG A N 1
ATOM 680 C CA . ARG A 1 84 ? -11.490 3.961 2.525 1.00 92.25 84 ARG A CA 1
ATOM 681 C C . ARG A 1 84 ? -9.974 3.956 2.348 1.00 92.25 84 ARG A C 1
ATOM 683 O O . ARG A 1 84 ? -9.492 4.344 1.285 1.00 92.25 84 ARG A O 1
ATOM 690 N N . LYS A 1 85 ? -9.204 3.529 3.359 1.00 91.38 85 LYS A N 1
ATOM 691 C CA . LYS A 1 85 ? -7.742 3.389 3.225 1.00 91.38 85 LYS A CA 1
ATOM 692 C C . LYS A 1 85 ? -7.388 2.334 2.168 1.00 91.38 85 LYS A C 1
ATOM 694 O O . LYS A 1 85 ? -6.526 2.596 1.333 1.00 91.38 85 LYS A O 1
ATOM 699 N N . ILE A 1 86 ? -8.064 1.180 2.170 1.00 90.25 86 ILE A N 1
ATOM 700 C CA . ILE A 1 86 ? -7.871 0.124 1.158 1.00 90.25 86 ILE A CA 1
ATOM 701 C C . ILE A 1 86 ? -8.162 0.664 -0.248 1.00 90.25 86 ILE A C 1
ATOM 703 O O . ILE A 1 86 ? -7.354 0.484 -1.162 1.00 90.25 86 ILE A O 1
ATOM 707 N N . GLU A 1 87 ? -9.292 1.349 -0.424 1.00 90.69 87 GLU A N 1
ATOM 708 C CA . GLU A 1 87 ? -9.691 1.927 -1.710 1.00 90.69 87 GLU A CA 1
ATOM 709 C C . GLU A 1 87 ? -8.701 2.995 -2.196 1.00 90.69 87 GLU A C 1
ATOM 711 O O . GLU A 1 87 ? -8.346 3.017 -3.376 1.00 90.69 87 GLU A O 1
ATOM 716 N N . ALA A 1 88 ? -8.186 3.834 -1.293 1.00 90.31 88 ALA A N 1
ATOM 717 C CA . ALA A 1 88 ? -7.182 4.842 -1.620 1.00 90.31 88 ALA A CA 1
ATOM 718 C C . ALA A 1 88 ? -5.866 4.219 -2.116 1.00 90.31 88 ALA A C 1
ATOM 720 O O 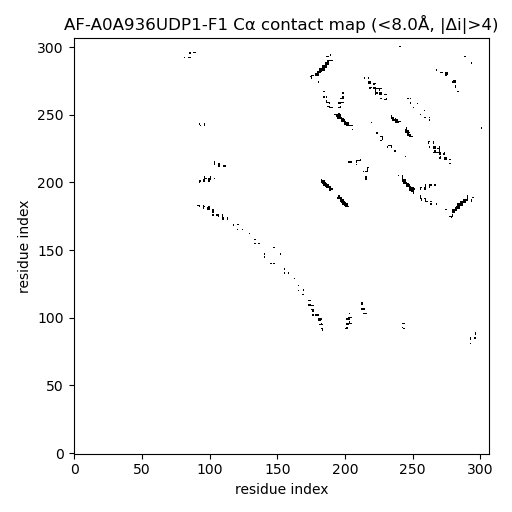. ALA A 1 88 ? -5.302 4.689 -3.105 1.00 90.31 88 ALA A O 1
ATOM 721 N N . VAL A 1 89 ? -5.393 3.142 -1.476 1.00 89.38 89 VAL A N 1
ATOM 722 C CA . VAL A 1 89 ? -4.186 2.422 -1.919 1.00 89.38 89 VAL A CA 1
ATOM 723 C C . VAL A 1 89 ? -4.395 1.817 -3.306 1.00 89.38 89 VAL A C 1
ATOM 725 O O . VAL A 1 89 ? -3.548 1.999 -4.182 1.00 89.38 89 VAL A O 1
ATOM 728 N N . ARG A 1 90 ? -5.529 1.139 -3.534 1.00 87.88 90 ARG A N 1
ATOM 729 C CA . ARG A 1 90 ? -5.859 0.553 -4.845 1.00 87.88 90 ARG A CA 1
ATOM 730 C C . ARG A 1 90 ? -5.929 1.619 -5.936 1.00 87.88 90 ARG A C 1
ATOM 732 O O . ARG A 1 90 ? -5.291 1.467 -6.973 1.00 87.88 90 ARG A O 1
ATOM 739 N N . SER A 1 91 ? -6.614 2.725 -5.657 1.00 88.81 91 SER A N 1
ATOM 740 C CA . SER A 1 91 ? -6.752 3.849 -6.590 1.00 88.81 91 SER A CA 1
ATOM 741 C C . SER A 1 91 ? -5.404 4.494 -6.925 1.00 88.81 91 SER A C 1
ATOM 743 O O . SER A 1 91 ? -5.163 4.860 -8.072 1.00 88.81 91 SER A O 1
ATOM 745 N N . SER A 1 92 ? -4.501 4.615 -5.945 1.00 88.19 92 SER A N 1
ATOM 746 C CA . SER A 1 92 ? -3.150 5.146 -6.169 1.00 88.19 92 SER A CA 1
ATOM 747 C C . SER A 1 92 ? -2.334 4.248 -7.099 1.00 88.19 92 SER A C 1
ATOM 749 O O . SER A 1 92 ? -1.686 4.743 -8.018 1.00 88.19 92 SER 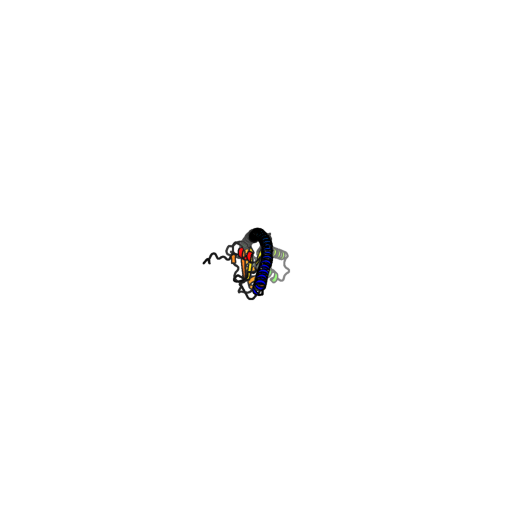A O 1
ATOM 751 N N . LEU A 1 93 ? -2.381 2.929 -6.887 1.00 86.75 93 LEU A N 1
ATOM 752 C CA . LEU A 1 93 ? -1.675 1.962 -7.733 1.00 86.75 93 LEU A CA 1
ATOM 753 C C . LEU A 1 93 ? -2.251 1.920 -9.156 1.00 86.75 93 LEU A C 1
ATOM 755 O O . LEU A 1 93 ? -1.497 1.818 -10.122 1.00 86.75 93 LEU A O 1
ATOM 759 N N . GLU A 1 94 ? -3.573 2.038 -9.294 1.00 85.31 94 GLU A N 1
ATOM 760 C CA . GLU A 1 94 ? -4.249 2.108 -10.592 1.00 85.31 94 GLU A CA 1
ATOM 761 C C . GLU A 1 94 ? -3.903 3.395 -11.354 1.00 85.31 94 GLU A C 1
ATOM 763 O O . GLU A 1 94 ? -3.638 3.356 -12.558 1.00 85.31 94 GLU A O 1
ATOM 768 N N . TYR A 1 95 ? -3.838 4.530 -10.655 1.00 86.00 95 TYR A N 1
ATOM 769 C CA . TYR A 1 95 ? -3.423 5.801 -11.243 1.00 86.00 95 TYR A CA 1
ATOM 770 C C . TYR A 1 95 ? -1.985 5.737 -11.782 1.00 86.00 95 TYR A C 1
ATOM 772 O O . TYR A 1 95 ? -1.743 6.101 -12.936 1.00 86.00 95 TYR A O 1
ATOM 780 N N . ASP A 1 96 ? -1.045 5.216 -10.989 1.00 85.00 96 ASP A N 1
ATOM 781 C CA . ASP A 1 96 ? 0.351 5.053 -11.413 1.00 85.00 96 ASP A CA 1
ATOM 782 C C . ASP A 1 96 ? 0.477 4.084 -12.594 1.00 85.00 96 ASP A C 1
ATOM 784 O O . ASP A 1 96 ? 1.244 4.325 -13.528 1.00 85.00 96 ASP A O 1
ATOM 788 N N . ARG A 1 97 ? -0.326 3.011 -12.604 1.00 83.19 97 ARG A N 1
ATOM 789 C CA . ARG A 1 97 ? -0.416 2.085 -13.741 1.00 83.19 97 ARG A CA 1
ATOM 790 C C . ARG A 1 97 ? -0.854 2.814 -15.011 1.00 83.19 97 ARG A C 1
ATOM 792 O O . ARG A 1 97 ? -0.250 2.602 -16.063 1.00 83.19 97 ARG A O 1
ATOM 799 N N . ALA A 1 98 ? -1.895 3.640 -14.934 1.00 84.25 98 ALA A N 1
ATOM 800 C CA . ALA A 1 98 ? -2.411 4.371 -16.087 1.00 84.25 98 ALA A CA 1
ATOM 801 C C . ALA A 1 98 ? -1.383 5.376 -16.637 1.00 84.25 98 ALA A C 1
ATOM 803 O O . ALA A 1 98 ? -1.172 5.437 -17.851 1.00 84.25 98 ALA A O 1
ATOM 804 N N . ASP A 1 99 ? -0.697 6.117 -15.760 1.00 82.62 99 ASP A N 1
ATOM 805 C CA . ASP A 1 99 ? 0.351 7.060 -16.173 1.00 82.62 99 ASP A CA 1
ATOM 806 C C . ASP A 1 99 ? 1.574 6.331 -16.754 1.00 82.62 99 ASP A C 1
ATOM 808 O O . ASP A 1 99 ? 2.084 6.688 -17.821 1.00 82.62 99 ASP A O 1
ATOM 812 N N . GLY A 1 100 ? 1.988 5.234 -16.113 1.00 84.12 100 GLY A N 1
ATOM 813 C CA . GLY A 1 100 ? 3.054 4.363 -16.594 1.00 84.12 100 GLY A CA 1
ATOM 814 C C . GLY A 1 100 ? 2.747 3.738 -17.956 1.00 84.12 100 GLY A C 1
ATOM 815 O O . GLY A 1 100 ? 3.665 3.565 -18.760 1.00 84.12 100 GLY A O 1
ATOM 816 N N . HIS A 1 101 ? 1.480 3.418 -18.247 1.00 85.62 101 HIS A N 1
ATOM 817 C CA . HIS A 1 101 ? 1.085 2.777 -19.506 1.00 85.62 101 HIS A CA 1
ATOM 818 C C . HIS A 1 101 ? 1.375 3.681 -20.697 1.00 85.62 101 HIS A C 1
ATOM 820 O O . HIS A 1 101 ? 2.030 3.253 -21.644 1.00 85.62 101 HIS A O 1
ATOM 826 N N . ARG A 1 102 ? 1.006 4.958 -20.585 1.00 86.75 102 ARG A N 1
ATOM 827 C CA . ARG A 1 102 ? 1.308 5.979 -21.592 1.00 86.75 102 ARG A CA 1
ATOM 828 C C . ARG A 1 102 ? 2.810 6.070 -21.882 1.00 86.75 102 ARG A C 1
ATOM 830 O O . ARG A 1 102 ? 3.224 6.029 -23.034 1.00 86.75 102 ARG A O 1
ATOM 837 N N . ILE A 1 103 ? 3.636 6.127 -20.836 1.00 87.56 103 ILE A N 1
ATOM 838 C CA . ILE A 1 103 ? 5.100 6.226 -20.976 1.00 87.56 103 ILE A CA 1
ATOM 839 C C . ILE A 1 103 ? 5.685 4.951 -21.597 1.00 87.56 103 ILE A C 1
ATOM 841 O O . ILE A 1 103 ? 6.616 5.018 -22.402 1.00 87.56 103 ILE A O 1
ATOM 845 N N . ALA A 1 104 ? 5.150 3.782 -21.240 1.00 86.81 104 ALA A N 1
ATOM 846 C CA . ALA A 1 104 ? 5.576 2.509 -21.807 1.00 86.81 104 ALA A CA 1
ATOM 847 C C . ALA A 1 104 ? 5.198 2.370 -23.290 1.00 86.81 104 ALA A C 1
ATOM 849 O O . ALA A 1 104 ? 6.003 1.854 -24.068 1.00 86.81 104 ALA A O 1
ATOM 850 N N . GLU A 1 105 ? 4.019 2.845 -23.698 1.00 86.69 105 GLU A N 1
ATOM 851 C CA . GLU A 1 105 ? 3.615 2.901 -25.107 1.00 86.69 105 GLU A CA 1
ATOM 852 C C . GLU A 1 105 ? 4.523 3.833 -25.913 1.00 86.69 105 GLU A C 1
ATOM 854 O O . GLU A 1 105 ? 5.074 3.413 -26.935 1.00 86.69 105 GLU A O 1
ATOM 859 N N . ASP A 1 106 ? 4.768 5.050 -25.419 1.00 87.94 106 ASP A N 1
ATOM 860 C CA . ASP A 1 106 ? 5.675 6.008 -26.060 1.00 87.94 106 ASP A CA 1
ATOM 861 C C . ASP A 1 106 ? 7.089 5.426 -26.196 1.00 87.94 106 ASP A C 1
ATOM 863 O O . ASP A 1 106 ? 7.700 5.484 -27.268 1.00 87.94 106 ASP A O 1
ATOM 867 N N . PHE A 1 107 ? 7.598 4.787 -25.138 1.00 88.62 107 PHE A N 1
ATOM 868 C CA . PHE A 1 107 ? 8.885 4.096 -25.166 1.00 88.62 107 PHE A CA 1
ATOM 869 C C . PHE A 1 107 ? 8.920 3.005 -26.241 1.00 88.62 107 PHE A C 1
ATOM 871 O O . PHE A 1 107 ? 9.863 2.945 -27.035 1.00 88.62 107 PHE A O 1
ATOM 878 N N . ARG A 1 108 ? 7.886 2.158 -26.307 1.00 86.06 108 ARG A N 1
ATOM 879 C CA . ARG A 1 108 ? 7.788 1.067 -27.285 1.00 86.06 108 ARG A CA 1
ATOM 880 C C . ARG A 1 108 ? 7.776 1.608 -28.715 1.00 86.06 108 ARG A C 1
ATOM 882 O O . ARG A 1 108 ? 8.507 1.095 -29.565 1.00 86.06 108 ARG A O 1
ATOM 889 N N . HIS A 1 109 ? 7.000 2.660 -28.974 1.00 87.12 109 HIS A N 1
ATOM 890 C CA . HIS A 1 109 ? 6.936 3.313 -30.280 1.00 87.12 109 HIS A CA 1
ATOM 891 C C . HIS A 1 109 ? 8.278 3.926 -30.686 1.00 87.12 109 HIS A C 1
ATOM 893 O O . HIS A 1 109 ? 8.761 3.661 -31.789 1.00 87.12 109 HIS A O 1
ATOM 899 N N . LEU A 1 110 ? 8.916 4.681 -29.789 1.00 88.12 110 LEU A N 1
ATOM 900 C CA . LEU A 1 110 ? 10.215 5.309 -30.034 1.00 88.12 110 LEU A CA 1
ATOM 901 C C . LEU A 1 110 ? 11.314 4.278 -30.308 1.00 88.12 110 LEU A C 1
ATOM 903 O O . LEU A 1 110 ? 12.089 4.436 -31.253 1.00 88.12 110 LEU A O 1
ATOM 907 N N . ARG A 1 111 ? 11.366 3.198 -29.521 1.00 86.12 111 ARG A N 1
ATOM 908 C CA . ARG A 1 111 ? 12.360 2.130 -29.694 1.00 86.12 111 ARG A CA 1
ATOM 909 C C . ARG A 1 111 ? 12.139 1.341 -30.978 1.00 86.12 111 ARG A C 1
ATOM 911 O O . ARG A 1 111 ? 13.095 1.139 -31.722 1.00 86.12 111 ARG A O 1
ATOM 918 N N . SER A 1 112 ? 10.898 0.960 -31.280 1.00 85.00 112 SER A N 1
ATOM 919 C CA . SER A 1 112 ? 10.573 0.241 -32.516 1.00 85.00 112 SER A CA 1
ATOM 920 C C . SER A 1 112 ? 10.879 1.075 -33.768 1.00 85.00 112 SER A C 1
ATOM 922 O O . SER A 1 112 ? 11.485 0.567 -34.717 1.00 85.00 112 SER A O 1
ATOM 924 N N . ALA A 1 113 ? 10.535 2.368 -33.759 1.00 86.06 113 ALA A N 1
ATOM 925 C CA . ALA A 1 113 ? 10.841 3.280 -34.859 1.00 86.06 113 ALA A CA 1
ATOM 926 C C . ALA A 1 113 ? 12.354 3.468 -35.039 1.00 86.06 113 ALA A C 1
ATOM 928 O O . ALA A 1 113 ? 12.859 3.365 -36.158 1.00 86.06 113 ALA A O 1
ATOM 929 N N . PHE A 1 114 ? 13.085 3.681 -33.939 1.00 85.00 114 PHE A N 1
ATOM 930 C CA . PHE A 1 114 ? 14.540 3.821 -33.962 1.00 85.00 114 PHE A CA 1
ATOM 931 C C . PHE A 1 114 ? 15.229 2.580 -34.531 1.00 85.00 114 PHE A C 1
ATOM 933 O O . PHE A 1 114 ? 16.137 2.696 -35.349 1.00 85.00 114 PHE A O 1
ATOM 940 N N . GLU A 1 115 ? 14.796 1.384 -34.141 1.00 83.56 115 GLU A N 1
ATOM 941 C CA . GLU A 1 115 ? 15.401 0.149 -34.634 1.00 83.56 115 GLU A CA 1
ATOM 942 C C . GLU A 1 115 ? 15.056 -0.160 -36.080 1.00 83.56 115 GLU A C 1
ATOM 944 O O . GLU A 1 115 ? 15.922 -0.627 -36.818 1.00 83.56 115 GLU A O 1
ATOM 949 N N . THR A 1 116 ? 13.833 0.150 -36.503 1.00 85.94 116 THR A N 1
ATOM 950 C CA . THR A 1 116 ? 13.438 0.040 -37.910 1.00 85.94 116 THR A CA 1
ATOM 951 C C . THR A 1 116 ? 14.301 0.956 -38.774 1.00 85.94 116 THR A C 1
ATOM 953 O O . THR A 1 116 ? 14.845 0.518 -39.789 1.00 85.94 116 THR A O 1
ATOM 956 N N . GLU A 1 117 ? 14.497 2.204 -38.343 1.00 83.19 117 GLU A N 1
ATOM 957 C CA . GLU A 1 117 ? 15.347 3.158 -39.054 1.00 83.19 117 GLU A CA 1
ATOM 958 C C . GLU A 1 117 ? 16.819 2.737 -39.016 1.00 83.19 117 GLU A C 1
ATOM 960 O O . GLU A 1 117 ? 17.500 2.762 -40.036 1.00 83.19 117 GLU A O 1
ATOM 965 N N . ARG A 1 118 ? 17.317 2.245 -37.878 1.00 82.00 118 ARG A N 1
ATOM 966 C CA . ARG A 1 118 ? 18.679 1.711 -37.768 1.00 82.00 118 ARG A CA 1
ATOM 967 C C . ARG A 1 118 ? 18.890 0.502 -38.680 1.00 82.00 118 ARG A C 1
ATOM 969 O O . ARG A 1 118 ? 19.925 0.420 -39.333 1.00 82.00 118 ARG A O 1
ATOM 976 N N . ALA A 1 119 ? 17.935 -0.423 -38.752 1.00 82.88 119 ALA A N 1
ATOM 977 C CA . ALA A 1 119 ? 17.997 -1.585 -39.635 1.00 82.88 119 ALA A CA 1
ATOM 978 C C . ALA A 1 119 ? 17.972 -1.171 -41.113 1.00 82.88 119 ALA A C 1
ATOM 980 O O . ALA A 1 119 ? 18.760 -1.685 -41.907 1.00 82.88 119 ALA A O 1
ATOM 981 N N . ARG A 1 120 ? 17.128 -0.195 -41.468 1.00 84.12 120 ARG A N 1
ATOM 982 C CA . ARG A 1 120 ? 17.100 0.411 -42.802 1.00 84.12 120 ARG A CA 1
ATOM 983 C C . ARG A 1 120 ? 18.443 1.053 -43.149 1.00 84.12 120 ARG A C 1
ATOM 985 O O . ARG A 1 120 ? 18.998 0.754 -44.201 1.00 84.12 120 ARG A O 1
ATOM 992 N N . LEU A 1 121 ? 18.988 1.882 -42.261 1.00 76.81 121 LEU A N 1
ATOM 993 C CA . LEU A 1 121 ? 20.280 2.536 -42.456 1.00 76.81 121 LEU A CA 1
ATOM 994 C C . LEU A 1 121 ? 21.420 1.525 -42.557 1.00 76.81 121 LEU A C 1
ATOM 996 O O . LEU A 1 121 ? 22.295 1.711 -43.390 1.00 76.81 121 LEU A O 1
ATOM 1000 N N . LEU A 1 122 ? 21.408 0.443 -41.772 1.00 75.94 122 LEU A N 1
ATOM 1001 C CA . LEU A 1 122 ? 22.384 -0.646 -41.895 1.00 75.94 122 LEU A CA 1
ATOM 1002 C C . LEU A 1 122 ? 22.278 -1.373 -43.242 1.00 75.94 122 LEU A C 1
ATOM 1004 O O . LEU A 1 122 ? 23.302 -1.764 -43.792 1.00 75.94 122 LEU A O 1
ATOM 1008 N N . ALA A 1 123 ? 21.068 -1.540 -43.781 1.00 78.50 123 ALA A N 1
ATOM 1009 C CA . ALA A 1 123 ? 20.853 -2.156 -45.089 1.00 78.50 123 ALA A CA 1
ATOM 1010 C C . ALA A 1 123 ? 21.241 -1.231 -46.260 1.00 78.50 123 ALA A C 1
ATOM 1012 O O . ALA A 1 123 ? 21.760 -1.704 -47.268 1.00 78.50 123 ALA A O 1
ATOM 1013 N N . GLU A 1 124 ? 21.010 0.082 -46.135 1.00 73.38 124 GLU A N 1
ATOM 1014 C CA . GLU A 1 124 ? 21.425 1.099 -47.119 1.00 73.38 124 GLU A CA 1
ATOM 1015 C C . GLU A 1 124 ? 22.931 1.416 -47.035 1.00 73.38 124 GLU A C 1
ATOM 1017 O O . GLU A 1 124 ? 23.559 1.847 -48.009 1.00 73.38 124 GLU A O 1
ATOM 1022 N N . ALA A 1 125 ? 23.531 1.204 -45.867 1.00 65.50 125 ALA A N 1
ATOM 1023 C CA . ALA A 1 125 ? 24.943 1.394 -45.619 1.00 65.50 125 ALA A CA 1
ATOM 1024 C C . ALA A 1 125 ? 25.766 0.255 -46.240 1.00 65.50 125 ALA A C 1
ATOM 1026 O O . ALA A 1 125 ? 26.132 -0.703 -45.562 1.00 65.50 125 ALA A O 1
ATOM 1027 N N . ASP A 1 126 ? 26.187 0.433 -47.498 1.00 64.19 126 ASP A N 1
ATOM 1028 C CA . ASP A 1 126 ? 27.304 -0.293 -48.142 1.00 64.19 126 ASP A CA 1
ATOM 1029 C C . ASP A 1 126 ? 28.655 0.091 -47.470 1.00 64.19 126 ASP A C 1
ATOM 1031 O O . ASP A 1 126 ? 29.630 0.513 -48.097 1.00 64.19 126 ASP A O 1
ATOM 1035 N N . THR A 1 127 ? 28.678 0.048 -46.134 1.00 60.66 127 THR A N 1
ATOM 1036 C CA . THR A 1 127 ? 29.732 0.531 -45.229 1.00 60.66 127 THR A CA 1
ATOM 1037 C C . THR A 1 127 ? 31.042 -0.208 -45.437 1.00 60.66 127 THR A C 1
ATOM 1039 O O . THR A 1 127 ? 32.095 0.401 -45.276 1.00 60.66 127 THR A O 1
ATOM 1042 N N . GLY A 1 128 ? 30.989 -1.470 -45.875 1.00 62.66 128 GLY A N 1
ATOM 1043 C CA . GLY A 1 128 ? 32.167 -2.227 -46.299 1.00 62.66 128 GLY A CA 1
ATOM 1044 C C . GLY A 1 128 ? 32.907 -1.545 -47.453 1.00 62.66 128 GLY A C 1
ATOM 1045 O O . GLY A 1 128 ? 34.076 -1.205 -47.309 1.00 62.66 128 GLY A O 1
ATOM 1046 N N . ARG A 1 129 ? 32.211 -1.223 -48.555 1.00 64.75 129 ARG A N 1
ATOM 1047 C CA . ARG A 1 129 ? 32.836 -0.570 -49.722 1.00 64.75 129 ARG A CA 1
ATOM 1048 C C . ARG A 1 129 ? 33.325 0.848 -49.437 1.00 64.75 129 ARG A C 1
ATOM 1050 O O . ARG A 1 129 ? 34.336 1.264 -49.991 1.00 64.75 129 ARG A O 1
ATOM 1057 N N . MET A 1 130 ? 32.623 1.605 -48.597 1.00 61.69 130 MET A N 1
ATOM 1058 C CA . MET A 1 130 ? 33.052 2.959 -48.220 1.00 61.69 130 MET A CA 1
ATOM 1059 C C . MET A 1 130 ? 34.275 2.950 -47.296 1.00 61.69 130 MET A C 1
ATOM 1061 O O . MET A 1 130 ? 35.179 3.759 -47.492 1.00 61.69 130 MET A O 1
ATOM 1065 N N . MET A 1 131 ? 34.345 2.022 -46.336 1.00 62.84 131 MET A N 1
ATOM 1066 C CA . MET A 1 131 ? 35.542 1.830 -45.510 1.00 62.84 131 MET A CA 1
ATOM 1067 C C . MET A 1 131 ? 36.731 1.390 -46.370 1.00 62.84 131 MET A C 1
ATOM 1069 O O . MET A 1 131 ? 37.817 1.946 -46.222 1.00 62.84 131 MET A O 1
ATOM 1073 N N . ASP A 1 132 ? 36.514 0.481 -47.325 1.00 66.38 132 ASP A N 1
ATOM 1074 C CA . ASP A 1 132 ? 37.542 0.066 -48.284 1.00 66.38 132 ASP A CA 1
ATOM 1075 C C . ASP A 1 132 ? 38.034 1.245 -49.134 1.00 66.38 132 ASP A C 1
ATOM 1077 O O . ASP A 1 132 ? 39.241 1.437 -49.265 1.00 66.38 132 ASP A O 1
ATOM 1081 N N . ASN A 1 133 ? 37.131 2.087 -49.649 1.00 64.88 133 ASN A N 1
ATOM 1082 C CA . ASN A 1 133 ? 37.496 3.293 -50.399 1.00 64.88 133 ASN A CA 1
ATOM 1083 C C . ASN A 1 133 ? 38.274 4.298 -49.531 1.00 64.88 133 ASN A C 1
ATOM 1085 O O . ASN A 1 133 ? 39.284 4.841 -49.978 1.00 64.88 133 ASN A O 1
ATOM 1089 N N . PHE A 1 134 ? 37.848 4.528 -48.284 1.00 66.12 134 PHE A N 1
ATOM 1090 C CA . PHE A 1 134 ? 38.541 5.419 -47.351 1.00 66.12 134 PHE A CA 1
ATOM 1091 C C . PHE A 1 134 ? 39.959 4.917 -47.047 1.00 66.12 134 PHE A C 1
ATOM 1093 O O . PHE A 1 134 ? 40.918 5.678 -47.184 1.00 66.12 134 PHE A O 1
ATOM 1100 N N . PHE A 1 135 ? 40.115 3.631 -46.711 1.00 68.25 135 PHE A N 1
ATOM 1101 C CA . PHE A 1 135 ? 41.423 3.030 -46.440 1.00 68.25 135 PHE A CA 1
ATOM 1102 C C . PHE A 1 135 ? 42.299 2.927 -47.691 1.00 68.25 135 PHE A C 1
ATOM 1104 O O . PHE A 1 135 ? 43.510 3.094 -47.580 1.00 68.25 135 PHE A O 1
ATOM 1111 N N . GLN A 1 136 ? 41.729 2.715 -48.881 1.00 67.75 136 GLN A N 1
ATOM 1112 C CA . GLN A 1 136 ? 42.474 2.746 -50.145 1.00 67.75 136 GLN A CA 1
ATOM 1113 C C . GLN A 1 136 ? 43.017 4.145 -50.446 1.00 67.75 136 GLN A C 1
ATOM 1115 O O . GLN A 1 136 ? 44.188 4.277 -50.805 1.00 67.75 136 GLN A O 1
ATOM 1120 N N . ILE A 1 137 ? 42.210 5.196 -50.260 1.00 64.88 137 ILE A N 1
ATOM 1121 C CA . ILE A 1 137 ? 42.666 6.581 -50.435 1.00 64.88 137 ILE A CA 1
ATOM 1122 C C . ILE A 1 137 ? 43.708 6.927 -49.360 1.00 64.88 137 ILE A C 1
ATOM 1124 O O . ILE A 1 137 ? 44.732 7.529 -49.673 1.00 64.88 137 ILE A O 1
ATOM 1128 N N . GLU A 1 138 ? 43.507 6.513 -48.107 1.00 65.81 138 GLU A N 1
ATOM 1129 C CA . GLU A 1 138 ? 44.467 6.744 -47.022 1.00 65.81 138 GLU A CA 1
ATOM 1130 C C . GLU A 1 138 ? 45.801 6.013 -47.255 1.00 65.81 138 GLU A C 1
ATOM 1132 O O . GLU A 1 138 ? 46.869 6.598 -47.062 1.00 65.81 138 GLU A O 1
ATOM 1137 N N . ALA A 1 139 ? 45.758 4.759 -47.712 1.00 69.44 139 ALA A N 1
ATOM 1138 C CA . ALA A 1 139 ? 46.938 3.971 -48.053 1.00 69.44 139 ALA A CA 1
ATOM 1139 C C . ALA A 1 139 ? 47.689 4.579 -49.245 1.00 69.44 139 ALA A C 1
ATOM 1141 O O . ALA A 1 139 ? 48.900 4.773 -49.160 1.00 69.44 139 ALA A O 1
ATOM 1142 N N . PHE A 1 140 ? 46.978 4.978 -50.306 1.00 64.12 140 PHE A N 1
ATOM 1143 C CA . PHE A 1 140 ? 47.559 5.671 -51.462 1.00 64.12 140 PHE A CA 1
ATOM 1144 C C . PHE A 1 140 ? 48.270 6.978 -51.071 1.00 64.12 140 PHE A C 1
ATOM 1146 O O . PHE A 1 140 ? 49.337 7.297 -51.596 1.00 64.12 140 PHE A O 1
ATOM 1153 N N . LEU A 1 141 ? 47.710 7.731 -50.120 1.00 62.41 141 LEU A N 1
ATOM 1154 C CA . LEU A 1 141 ? 48.296 8.976 -49.614 1.00 62.41 141 LEU A CA 1
ATOM 1155 C C . LEU A 1 141 ? 49.479 8.757 -48.655 1.00 62.41 141 LEU A C 1
ATOM 1157 O O . LEU A 1 141 ? 50.327 9.639 -48.537 1.00 62.41 141 LEU A O 1
ATOM 1161 N N . LYS A 1 142 ? 49.550 7.606 -47.972 1.00 67.25 142 LYS A N 1
ATOM 1162 C CA . LYS A 1 142 ? 50.685 7.218 -47.114 1.00 67.25 142 LYS A CA 1
ATOM 1163 C C . LYS A 1 142 ? 51.866 6.669 -47.918 1.00 67.25 142 LYS A C 1
ATOM 1165 O O . LYS A 1 142 ? 53.009 6.942 -47.564 1.00 67.25 142 LYS A O 1
ATOM 1170 N N . ASP A 1 143 ? 51.594 5.933 -48.994 1.00 64.25 143 ASP A N 1
ATOM 1171 C CA . ASP A 1 143 ? 52.609 5.258 -49.817 1.00 64.25 143 ASP A CA 1
ATOM 1172 C C . ASP A 1 143 ? 53.368 6.232 -50.740 1.00 64.25 143 ASP A C 1
ATOM 1174 O O . ASP A 1 143 ? 54.527 6.028 -51.091 1.00 64.25 143 ASP A O 1
ATOM 1178 N N . THR A 1 144 ? 52.745 7.357 -51.102 1.00 56.91 144 THR A N 1
ATOM 1179 C CA . THR A 1 144 ? 53.287 8.284 -52.108 1.00 56.91 144 THR A CA 1
ATOM 1180 C C . THR A 1 144 ? 54.342 9.269 -51.586 1.00 56.91 144 THR A C 1
ATOM 1182 O O . THR A 1 144 ? 54.882 10.024 -52.395 1.00 56.91 144 THR A O 1
ATOM 1185 N N . GLY A 1 145 ? 54.671 9.286 -50.282 1.00 58.31 145 GLY A N 1
ATOM 1186 C CA . GLY A 1 145 ? 55.781 10.060 -49.677 1.00 58.31 145 GLY A CA 1
ATOM 1187 C C . GLY A 1 145 ? 55.819 11.570 -49.984 1.00 58.31 145 GLY A C 1
ATOM 1188 O O . GLY A 1 145 ? 56.796 12.250 -49.672 1.00 58.31 145 GLY A O 1
ATOM 1189 N N . THR A 1 146 ? 54.772 12.101 -50.611 1.00 59.91 146 THR A N 1
ATOM 1190 C CA . THR A 1 146 ? 54.684 13.444 -51.185 1.00 59.91 146 THR A CA 1
ATOM 1191 C C . THR A 1 146 ? 53.591 14.234 -50.469 1.00 59.91 146 THR A C 1
ATOM 1193 O O . THR A 1 146 ? 52.636 13.650 -49.951 1.00 59.91 146 THR A O 1
ATOM 1196 N N . PRO A 1 147 ? 53.715 15.571 -50.375 1.00 61.66 147 PRO A N 1
ATOM 1197 C CA . PRO A 1 147 ? 52.704 16.388 -49.719 1.00 61.66 147 PRO A CA 1
ATOM 1198 C C . PRO A 1 147 ? 51.340 16.203 -50.400 1.00 61.66 147 PRO A C 1
ATOM 1200 O O . PRO A 1 147 ? 51.211 16.384 -51.608 1.00 61.66 147 PRO A O 1
ATOM 1203 N N . ILE A 1 148 ? 50.332 15.833 -49.600 1.00 62.94 148 ILE A N 1
ATOM 1204 C CA . ILE A 1 148 ? 48.967 15.517 -50.048 1.00 62.94 148 ILE A CA 1
ATOM 1205 C C . ILE A 1 148 ? 48.412 16.675 -50.899 1.00 62.94 148 ILE A C 1
ATOM 1207 O O . ILE A 1 148 ? 48.240 17.770 -50.353 1.00 62.94 148 ILE A O 1
ATOM 1211 N N . PRO A 1 149 ? 48.067 16.450 -52.183 1.00 74.38 149 PRO A N 1
ATOM 1212 C CA . PRO A 1 149 ? 47.444 17.468 -53.022 1.00 74.38 149 PRO A CA 1
ATOM 1213 C C . PRO A 1 149 ? 46.125 17.971 -52.422 1.00 74.38 149 PRO A C 1
ATOM 1215 O O . PRO A 1 149 ? 45.309 17.180 -51.941 1.00 74.38 149 PRO A O 1
ATOM 1218 N N . ASP A 1 150 ? 45.865 19.278 -52.504 1.00 73.69 150 ASP A N 1
ATOM 1219 C CA . ASP A 1 150 ? 44.678 19.906 -51.899 1.00 73.69 150 ASP A CA 1
ATOM 1220 C C . ASP A 1 150 ? 43.349 19.285 -52.359 1.00 73.69 150 ASP A C 1
ATOM 1222 O O . ASP A 1 150 ? 42.396 19.201 -51.582 1.00 73.69 150 ASP A O 1
ATOM 1226 N N . ALA A 1 151 ? 43.281 18.803 -53.603 1.00 74.94 151 ALA A N 1
ATOM 1227 C CA . ALA A 1 151 ? 42.114 18.098 -54.129 1.00 74.94 151 ALA A CA 1
ATOM 1228 C C . ALA A 1 151 ? 41.858 16.762 -53.404 1.00 74.94 151 ALA A C 1
ATOM 1230 O O . ALA A 1 151 ? 40.718 16.472 -53.043 1.00 74.94 151 ALA A O 1
ATOM 1231 N N . ALA A 1 152 ? 42.911 15.988 -53.122 1.00 70.12 152 ALA A N 1
ATOM 1232 C CA . ALA A 1 152 ? 42.813 14.727 -52.389 1.00 70.12 152 ALA A CA 1
ATOM 1233 C C . ALA A 1 152 ? 42.477 14.963 -50.908 1.00 70.12 152 ALA A C 1
ATOM 1235 O O . ALA A 1 152 ? 41.650 14.254 -50.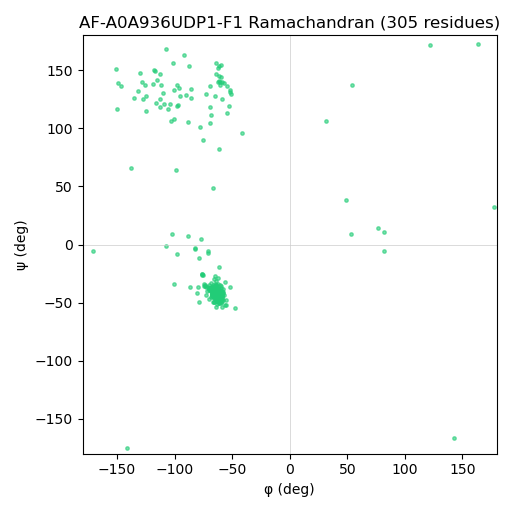339 1.00 70.12 152 ALA A O 1
ATOM 1236 N N . ARG A 1 153 ? 43.030 16.024 -50.302 1.00 72.94 153 ARG A N 1
ATOM 1237 C CA . ARG A 1 153 ? 42.665 16.448 -48.940 1.00 72.94 153 ARG A CA 1
ATOM 1238 C C . ARG A 1 153 ? 41.184 16.827 -48.843 1.00 72.94 153 ARG A C 1
ATOM 1240 O O . ARG A 1 153 ? 40.515 16.422 -47.895 1.00 72.94 153 ARG A O 1
ATOM 1247 N N . LYS A 1 154 ? 40.657 17.580 -49.817 1.00 78.81 154 LYS A N 1
ATOM 1248 C CA . LYS A 1 154 ? 39.228 17.938 -49.879 1.00 78.81 154 LYS A CA 1
ATOM 1249 C C . LYS A 1 154 ? 38.336 16.714 -50.090 1.00 78.81 154 LYS A C 1
ATOM 1251 O O . LYS A 1 154 ? 37.307 16.618 -49.430 1.00 78.81 154 LYS A O 1
ATOM 1256 N N . ALA A 1 155 ? 38.735 15.782 -50.955 1.00 75.50 155 ALA A N 1
ATOM 1257 C CA . ALA A 1 155 ? 38.000 14.538 -51.177 1.00 75.50 155 ALA A CA 1
ATOM 1258 C C . ALA A 1 155 ? 37.938 13.677 -49.904 1.00 75.50 155 ALA A C 1
ATOM 1260 O O . ALA A 1 155 ? 36.858 13.244 -49.523 1.00 75.50 155 ALA A O 1
ATOM 1261 N N . LEU A 1 156 ? 39.058 13.520 -49.190 1.00 70.75 156 LEU A N 1
ATOM 1262 C CA . LEU A 1 156 ? 39.112 12.739 -47.951 1.00 70.75 156 LEU A CA 1
ATOM 1263 C C . LEU A 1 156 ? 38.325 13.391 -46.805 1.00 70.75 156 LEU A C 1
ATOM 1265 O O . LEU A 1 156 ? 37.679 12.700 -46.025 1.00 70.75 156 LEU A O 1
ATOM 1269 N N . MET A 1 157 ? 38.335 14.726 -46.710 1.00 77.56 157 MET A N 1
ATOM 1270 C CA . MET A 1 157 ? 37.491 15.449 -45.751 1.00 77.56 157 MET A CA 1
ATOM 1271 C C . MET A 1 157 ? 36.001 15.297 -46.066 1.00 77.56 157 MET A C 1
ATOM 1273 O O . MET A 1 157 ? 35.211 15.131 -45.141 1.00 77.56 157 MET A O 1
ATOM 1277 N N . LYS A 1 158 ? 35.626 15.315 -47.350 1.00 80.62 158 LYS A N 1
ATOM 1278 C CA . LYS A 1 158 ? 34.248 15.081 -47.788 1.00 80.62 158 LYS A CA 1
ATOM 1279 C C . LYS A 1 158 ? 33.802 13.648 -47.484 1.00 80.62 158 LYS A C 1
ATOM 1281 O O . LYS A 1 158 ? 32.786 13.481 -46.831 1.00 80.62 158 LYS A O 1
ATOM 1286 N N . GLU A 1 159 ? 34.597 12.644 -47.852 1.00 72.75 159 GLU A N 1
ATOM 1287 C CA . GLU A 1 159 ? 34.340 11.230 -47.522 1.00 72.75 159 GLU A CA 1
ATOM 1288 C C . GLU A 1 159 ? 34.231 11.016 -46.007 1.00 72.75 159 GLU A C 1
ATOM 1290 O O . GLU A 1 159 ? 33.318 10.351 -45.533 1.00 72.75 159 GLU A O 1
ATOM 1295 N N . ARG A 1 160 ? 35.098 11.656 -45.210 1.00 72.56 160 ARG A N 1
ATOM 1296 C CA . ARG A 1 160 ? 35.000 11.626 -43.744 1.00 72.56 160 ARG A CA 1
ATOM 1297 C C . ARG A 1 160 ? 33.700 12.257 -43.241 1.00 72.56 160 ARG A C 1
ATOM 1299 O O . ARG A 1 160 ? 33.100 11.734 -42.307 1.00 72.56 160 ARG A O 1
ATOM 1306 N N . GLN A 1 161 ? 33.281 13.385 -43.808 1.00 76.94 161 GLN A N 1
ATOM 1307 C CA . GLN A 1 161 ? 32.048 14.067 -43.416 1.00 76.94 161 GLN A CA 1
ATOM 1308 C C . GLN A 1 161 ? 30.806 13.256 -43.816 1.00 76.94 161 GLN A C 1
ATOM 1310 O O . GLN A 1 161 ? 29.885 13.129 -43.012 1.00 76.94 161 GLN A O 1
ATOM 1315 N N . ASP A 1 162 ? 30.820 12.651 -45.002 1.00 74.50 162 ASP A N 1
ATOM 1316 C CA . ASP A 1 162 ? 29.757 11.790 -45.519 1.00 74.50 162 ASP A CA 1
ATOM 1317 C C . ASP A 1 162 ? 29.655 10.488 -44.699 1.00 74.50 162 ASP A C 1
ATOM 1319 O O . ASP A 1 162 ? 28.559 10.092 -44.294 1.00 74.50 162 ASP A O 1
ATOM 1323 N N . LEU A 1 163 ? 30.794 9.871 -44.357 1.00 69.88 163 LEU A N 1
ATOM 1324 C CA . LEU A 1 163 ? 30.864 8.711 -43.465 1.00 69.88 163 LEU A CA 1
ATOM 1325 C C . LEU A 1 163 ? 30.346 9.062 -42.067 1.00 69.88 163 LEU A C 1
ATOM 1327 O O . LEU A 1 163 ? 29.544 8.321 -41.503 1.00 69.88 163 LEU A O 1
ATOM 1331 N N . MET A 1 164 ? 30.740 10.215 -41.518 1.00 69.25 164 MET A N 1
ATOM 1332 C CA . MET A 1 164 ? 30.260 10.643 -40.205 1.00 69.25 164 MET A CA 1
ATOM 1333 C C . MET A 1 164 ? 28.767 10.975 -40.191 1.00 69.25 164 MET A C 1
ATOM 1335 O O . MET A 1 164 ? 28.090 10.657 -39.214 1.00 69.25 164 MET A O 1
ATOM 1339 N N . GLY A 1 165 ? 28.240 11.561 -41.269 1.00 72.94 165 GLY A N 1
ATOM 1340 C CA . GLY A 1 165 ? 26.811 11.830 -41.425 1.00 72.94 165 GLY A CA 1
ATOM 1341 C C . GLY A 1 165 ? 25.964 10.556 -41.481 1.00 72.94 165 GLY A C 1
ATOM 1342 O O . GLY A 1 165 ? 24.839 10.556 -40.990 1.00 72.94 165 GLY A O 1
ATOM 1343 N N . ARG A 1 166 ? 26.514 9.457 -42.017 1.00 69.94 166 ARG A N 1
ATOM 1344 C CA . ARG A 1 166 ? 25.839 8.148 -42.092 1.00 69.94 166 ARG A CA 1
ATOM 1345 C C . ARG A 1 166 ? 26.021 7.292 -40.838 1.00 69.94 166 ARG A C 1
ATOM 1347 O O . ARG A 1 166 ? 25.091 6.599 -40.441 1.00 69.94 166 ARG A O 1
ATOM 1354 N N . ILE A 1 167 ? 27.194 7.341 -40.200 1.00 69.12 167 ILE A N 1
ATOM 1355 C CA . ILE A 1 167 ? 27.460 6.615 -38.948 1.00 69.12 167 ILE A CA 1
ATOM 1356 C C . ILE A 1 167 ? 26.741 7.273 -37.766 1.00 69.12 167 ILE A C 1
ATOM 1358 O O . ILE A 1 167 ? 26.282 6.559 -36.882 1.00 69.12 167 ILE A O 1
ATOM 1362 N N . GLY A 1 168 ? 26.604 8.603 -37.749 1.00 71.19 168 GLY A N 1
ATOM 1363 C CA . GLY A 1 168 ? 25.990 9.353 -36.646 1.00 71.19 168 GLY A CA 1
ATOM 1364 C C . GLY A 1 168 ? 24.652 8.774 -36.160 1.00 71.19 168 GLY A C 1
ATOM 1365 O O . GLY A 1 168 ? 24.552 8.439 -34.982 1.00 71.19 168 GLY A O 1
ATOM 1366 N N . PRO A 1 169 ? 23.654 8.568 -37.039 1.00 72.38 169 PRO A N 1
ATOM 1367 C CA . PRO A 1 169 ? 22.382 7.947 -36.662 1.00 72.38 169 PRO A CA 1
ATOM 1368 C C . PRO A 1 169 ? 22.492 6.480 -36.204 1.00 72.38 169 PRO A C 1
ATOM 1370 O O . PRO A 1 169 ? 21.680 6.032 -35.402 1.00 72.38 169 PRO A O 1
ATOM 1373 N N . LEU A 1 170 ? 23.501 5.729 -36.668 1.00 69.69 170 LEU A N 1
ATOM 1374 C CA . LEU A 1 170 ? 23.721 4.323 -36.289 1.00 69.69 170 LEU A CA 1
ATOM 1375 C C . LEU A 1 170 ? 24.307 4.154 -34.880 1.00 69.69 170 LEU A C 1
ATOM 1377 O O . LEU A 1 170 ? 24.130 3.095 -34.272 1.00 69.69 170 LEU A O 1
ATOM 1381 N N . VAL A 1 171 ? 25.026 5.171 -34.394 1.00 70.31 171 VAL A N 1
ATOM 1382 C CA . VAL A 1 171 ? 25.656 5.206 -33.061 1.00 70.31 171 VAL A CA 1
ATOM 1383 C C . VAL A 1 171 ? 24.946 6.149 -32.091 1.00 70.31 171 VAL A C 1
ATOM 1385 O O . VAL A 1 171 ? 25.365 6.269 -30.940 1.00 70.31 171 VAL A O 1
ATOM 1388 N N . ALA A 1 172 ? 23.888 6.826 -32.543 1.00 73.88 172 ALA A N 1
ATOM 1389 C CA . ALA A 1 172 ? 23.071 7.674 -31.694 1.00 73.88 172 ALA A CA 1
ATOM 1390 C C . ALA A 1 172 ? 22.420 6.834 -30.581 1.00 73.88 172 ALA A C 1
ATOM 1392 O O . ALA A 1 172 ? 21.992 5.702 -30.836 1.00 73.88 172 ALA A O 1
ATOM 1393 N N . PRO A 1 173 ? 22.334 7.359 -29.346 1.00 74.00 173 PRO A N 1
ATOM 1394 C CA . PRO A 1 173 ? 21.552 6.706 -28.316 1.00 74.00 173 PRO A CA 1
ATOM 1395 C C . PRO A 1 173 ? 20.083 6.651 -28.761 1.00 74.00 173 PRO A C 1
ATOM 1397 O O . PRO A 1 173 ? 19.603 7.589 -29.408 1.00 74.00 173 PRO A O 1
ATOM 1400 N N . PRO A 1 174 ? 19.357 5.579 -28.420 1.00 79.00 174 PRO A N 1
ATOM 1401 C CA . PRO A 1 174 ? 17.940 5.496 -28.724 1.00 79.00 174 PRO A CA 1
ATOM 1402 C C . PRO A 1 174 ? 17.175 6.651 -28.061 1.00 79.00 174 PRO A C 1
ATOM 1404 O O . PRO A 1 174 ? 17.513 7.025 -26.932 1.00 79.00 174 PRO A O 1
ATOM 1407 N N . PRO A 1 175 ? 16.141 7.196 -28.719 1.00 82.19 175 PRO A N 1
ATOM 1408 C CA . PRO A 1 175 ? 15.302 8.225 -28.125 1.00 82.19 175 PRO A CA 1
ATOM 1409 C C . PRO A 1 175 ? 14.571 7.696 -26.884 1.00 82.19 175 PRO A C 1
ATOM 1411 O O . 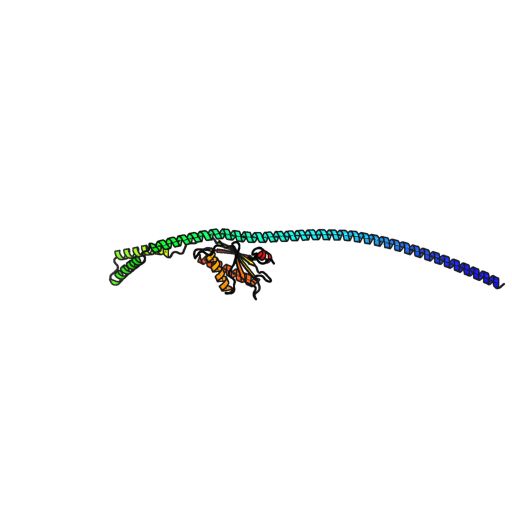PRO A 1 175 ? 14.279 6.499 -26.771 1.00 82.19 175 PRO A O 1
ATOM 1414 N N . ALA A 1 176 ? 14.276 8.608 -25.962 1.00 82.12 176 ALA A N 1
ATOM 1415 C CA . ALA A 1 176 ? 13.515 8.350 -24.748 1.00 82.12 176 ALA A CA 1
ATOM 1416 C C . ALA A 1 176 ? 12.211 9.167 -24.765 1.00 82.12 176 ALA A C 1
ATOM 1418 O O . ALA A 1 176 ? 12.186 10.231 -25.387 1.00 82.12 176 ALA A O 1
ATOM 1419 N N . PRO A 1 177 ? 11.134 8.670 -24.135 1.00 83.75 177 PRO A N 1
ATOM 1420 C CA . PRO A 1 177 ? 9.864 9.380 -24.051 1.00 83.75 177 PRO A CA 1
ATOM 1421 C C . PRO A 1 177 ? 9.990 10.686 -23.262 1.00 83.75 177 PRO A C 1
ATOM 1423 O O . PRO A 1 177 ? 10.737 10.770 -22.284 1.00 83.75 177 PRO A O 1
ATOM 1426 N N . ASP A 1 178 ? 9.199 11.681 -23.663 1.00 78.94 178 ASP A N 1
ATOM 1427 C CA . ASP A 1 178 ? 9.032 12.927 -22.921 1.00 78.94 178 ASP A CA 1
ATOM 1428 C C . ASP A 1 178 ? 8.078 12.680 -21.742 1.00 78.94 178 ASP A C 1
ATOM 1430 O O . ASP A 1 178 ? 6.862 12.600 -21.900 1.00 78.94 178 ASP A O 1
ATOM 1434 N N . GLY A 1 179 ? 8.620 12.527 -20.536 1.00 81.38 179 GLY A N 1
ATOM 1435 C CA . GLY A 1 179 ? 7.813 12.269 -19.345 1.00 81.38 179 GLY A CA 1
ATOM 1436 C C . GLY A 1 179 ? 8.632 11.746 -18.175 1.00 81.38 179 GLY A C 1
ATOM 1437 O O . GLY A 1 179 ? 9.817 11.451 -18.307 1.00 81.38 179 GLY A O 1
ATOM 1438 N N . VAL A 1 180 ? 7.992 11.643 -17.012 1.00 84.62 180 VAL A N 1
ATOM 1439 C CA . VAL A 1 180 ? 8.586 11.050 -15.811 1.00 84.62 180 VAL A CA 1
ATOM 1440 C C . VAL A 1 180 ? 7.775 9.818 -15.462 1.00 84.62 180 VAL A C 1
ATOM 1442 O O . VAL A 1 180 ? 6.575 9.928 -15.239 1.00 84.62 180 VAL A O 1
ATOM 1445 N N . PHE A 1 181 ? 8.425 8.659 -15.412 1.00 85.44 181 PHE A N 1
ATOM 1446 C CA . PHE A 1 181 ? 7.818 7.436 -14.915 1.00 85.44 181 PHE A CA 1
ATOM 1447 C C . PHE A 1 181 ? 7.581 7.572 -13.414 1.00 85.44 181 PHE A C 1
ATOM 1449 O O . PHE A 1 181 ? 8.534 7.635 -12.636 1.00 85.44 181 PHE A O 1
ATOM 1456 N N . LYS A 1 182 ? 6.313 7.639 -13.020 1.00 85.50 182 LYS A N 1
ATOM 1457 C CA . LYS A 1 182 ? 5.902 7.686 -11.622 1.00 85.50 182 LYS A CA 1
ATOM 1458 C C . LYS A 1 182 ? 5.453 6.310 -11.178 1.00 85.50 182 LYS A C 1
ATOM 1460 O O . LYS A 1 182 ? 4.678 5.664 -11.875 1.00 85.50 182 LYS A O 1
ATOM 1465 N N . ALA A 1 183 ? 5.937 5.876 -10.021 1.00 83.19 183 ALA A N 1
ATOM 1466 C CA . ALA A 1 183 ? 5.398 4.687 -9.383 1.00 83.19 183 ALA A CA 1
ATOM 1467 C C . ALA A 1 183 ? 5.438 4.790 -7.861 1.00 83.19 183 ALA A C 1
ATOM 1469 O O . ALA A 1 183 ? 6.443 5.175 -7.254 1.00 83.19 183 ALA A O 1
ATOM 1470 N N . THR A 1 184 ? 4.340 4.384 -7.241 1.00 83.50 184 THR A N 1
ATOM 1471 C CA . THR A 1 184 ? 4.253 4.184 -5.805 1.00 83.50 184 THR A CA 1
ATOM 1472 C C . THR A 1 184 ? 4.742 2.788 -5.472 1.00 83.50 184 THR A C 1
ATOM 1474 O O . THR A 1 184 ? 4.277 1.784 -6.013 1.00 83.50 184 THR A O 1
ATOM 1477 N N . VAL A 1 185 ? 5.709 2.744 -4.566 1.00 80.25 185 VAL A N 1
ATOM 1478 C CA . VAL A 1 185 ? 6.255 1.529 -3.989 1.00 80.25 185 VAL A CA 1
ATOM 1479 C C . VAL A 1 185 ? 5.659 1.396 -2.597 1.00 80.25 185 VAL A C 1
ATOM 1481 O O . VAL A 1 185 ? 5.992 2.135 -1.668 1.00 80.25 185 VAL A O 1
ATOM 1484 N N . VAL A 1 186 ? 4.740 0.457 -2.473 1.00 83.50 186 VAL A N 1
ATOM 1485 C CA . VAL A 1 186 ? 4.003 0.186 -1.248 1.00 83.50 186 VAL A CA 1
ATOM 1486 C C . VAL A 1 186 ? 4.709 -0.939 -0.519 1.00 83.50 186 VAL A C 1
ATOM 1488 O O . VAL A 1 186 ? 4.942 -1.974 -1.135 1.00 83.50 186 VAL A O 1
ATOM 1491 N N . TYR A 1 187 ? 5.045 -0.775 0.758 1.00 82.44 187 TYR A N 1
ATOM 1492 C CA . TYR A 1 187 ? 5.642 -1.859 1.532 1.00 82.44 187 TYR A CA 1
ATOM 1493 C C . TYR A 1 187 ? 4.949 -2.086 2.867 1.00 82.44 187 TYR A C 1
ATOM 1495 O O . TYR A 1 187 ? 4.426 -1.161 3.488 1.00 82.44 187 TYR A O 1
ATOM 1503 N N . SER A 1 188 ? 4.943 -3.344 3.290 1.00 82.06 188 SER A N 1
ATOM 1504 C CA . SER A 1 188 ? 4.385 -3.766 4.568 1.00 82.06 188 SER A CA 1
ATOM 1505 C C . SER A 1 188 ? 5.108 -5.005 5.073 1.00 82.06 188 SER A C 1
ATOM 1507 O O . SER A 1 188 ? 5.620 -5.802 4.281 1.00 82.06 188 SER A O 1
ATOM 1509 N N . ALA A 1 189 ? 5.150 -5.144 6.389 1.00 79.19 189 ALA A N 1
ATOM 1510 C CA . ALA A 1 189 ? 5.660 -6.302 7.096 1.00 79.19 189 ALA A CA 1
ATOM 1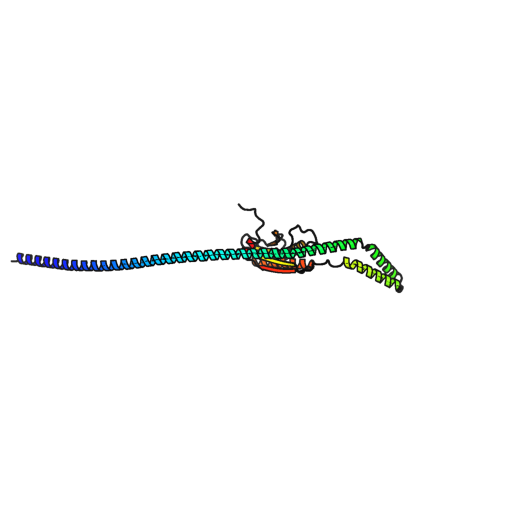511 C C . ALA A 1 189 ? 4.464 -7.091 7.648 1.00 79.19 189 ALA A C 1
ATOM 1513 O O . ALA A 1 189 ? 3.719 -6.554 8.459 1.00 79.19 189 ALA A O 1
ATOM 1514 N N . LEU A 1 190 ? 4.248 -8.331 7.197 1.00 73.56 190 LEU A N 1
ATOM 1515 C CA . LEU A 1 190 ? 3.146 -9.175 7.682 1.00 73.56 190 LEU A CA 1
ATOM 1516 C C . LEU A 1 190 ? 3.670 -10.146 8.758 1.00 73.56 190 LEU A C 1
ATOM 1518 O O . LEU A 1 190 ? 4.754 -10.717 8.606 1.00 73.56 190 LEU A O 1
ATOM 1522 N N . GLU A 1 191 ? 2.922 -10.326 9.850 1.00 63.59 191 GLU A N 1
ATOM 1523 C CA . GLU A 1 191 ? 3.271 -11.239 10.952 1.00 63.59 191 GLU A CA 1
ATOM 1524 C C . GLU A 1 191 ? 2.675 -12.654 10.763 1.00 63.59 191 GLU A C 1
ATOM 1526 O O . GLU A 1 191 ? 1.802 -12.867 9.933 1.00 63.59 191 GLU A O 1
ATOM 1531 N N . GLU A 1 192 ? 3.214 -13.632 11.509 1.00 57.62 192 GLU A N 1
ATOM 1532 C CA . GLU A 1 192 ? 2.805 -15.050 11.637 1.00 57.62 192 GLU A CA 1
ATOM 1533 C C . GLU A 1 192 ? 2.163 -15.756 10.415 1.00 57.62 192 GLU A C 1
ATOM 1535 O O . GLU A 1 192 ? 0.980 -15.640 10.119 1.00 57.62 192 GLU A O 1
ATOM 1540 N N . GLY A 1 193 ? 2.930 -16.645 9.763 1.00 60.91 193 GLY A N 1
ATOM 1541 C CA . GLY A 1 193 ? 2.429 -17.522 8.685 1.00 60.91 193 GLY A CA 1
ATOM 1542 C C . GLY A 1 193 ? 2.349 -16.864 7.297 1.00 60.91 193 GLY A C 1
ATOM 1543 O O . GLY A 1 193 ? 2.105 -17.547 6.294 1.00 60.91 193 GLY A O 1
ATOM 1544 N N . GLU A 1 194 ? 2.626 -15.564 7.223 1.00 67.62 194 GLU A N 1
ATOM 1545 C CA . GLU A 1 194 ? 2.621 -14.731 6.018 1.00 67.62 194 GLU A CA 1
ATOM 1546 C C . GLU A 1 194 ? 4.056 -14.358 5.562 1.00 67.62 194 GLU A C 1
ATOM 1548 O O . GLU A 1 194 ? 5.030 -14.679 6.255 1.00 67.62 194 GLU A O 1
ATOM 1553 N N . PRO A 1 195 ? 4.264 -13.797 4.348 1.00 68.38 195 PRO A N 1
ATOM 1554 C CA . PRO A 1 195 ? 5.583 -13.309 3.963 1.00 68.38 195 PRO A CA 1
ATOM 1555 C C . PRO A 1 195 ? 5.949 -12.136 4.876 1.00 68.38 195 PRO A C 1
ATOM 1557 O O . PRO A 1 195 ? 5.196 -11.176 4.970 1.00 68.38 195 PRO A O 1
ATOM 1560 N N . ALA A 1 196 ? 7.124 -12.186 5.504 1.00 75.12 196 ALA A N 1
ATOM 1561 C CA . ALA A 1 196 ? 7.544 -11.174 6.475 1.00 75.12 196 ALA A CA 1
ATOM 1562 C C . ALA A 1 196 ? 7.664 -9.762 5.881 1.00 75.12 196 ALA A C 1
ATOM 1564 O O . ALA A 1 196 ? 7.674 -8.790 6.627 1.00 75.12 196 ALA A O 1
ATOM 1565 N N . ALA A 1 197 ? 7.773 -9.646 4.555 1.00 79.19 197 ALA A N 1
ATOM 1566 C CA . ALA A 1 197 ? 7.799 -8.373 3.859 1.00 79.19 197 ALA A CA 1
ATOM 1567 C C . ALA A 1 197 ? 7.192 -8.470 2.460 1.00 79.19 197 ALA A C 1
ATOM 1569 O O . ALA A 1 197 ? 7.487 -9.403 1.707 1.00 79.19 197 ALA A O 1
ATOM 1570 N N . VAL A 1 198 ? 6.417 -7.453 2.094 1.00 83.75 198 VAL A N 1
ATOM 1571 C CA . VAL A 1 198 ? 5.826 -7.275 0.768 1.00 83.75 198 VAL A CA 1
ATOM 1572 C C . VAL A 1 198 ? 6.209 -5.901 0.237 1.00 83.75 198 VAL A C 1
ATOM 1574 O O . VAL A 1 198 ? 6.169 -4.923 0.978 1.00 83.75 198 VAL A O 1
ATOM 1577 N N . VAL A 1 199 ? 6.566 -5.827 -1.045 1.00 84.06 199 VAL A N 1
ATOM 1578 C CA . VAL A 1 199 ? 6.707 -4.578 -1.796 1.00 84.06 199 VAL A CA 1
ATOM 1579 C C . VAL A 1 199 ? 5.885 -4.667 -3.072 1.00 84.06 199 VAL A C 1
ATOM 1581 O O . VAL A 1 199 ? 6.085 -5.577 -3.865 1.00 84.06 199 VAL A O 1
ATOM 1584 N N . ALA A 1 200 ? 4.995 -3.715 -3.299 1.00 83.94 200 ALA A N 1
ATOM 1585 C CA . ALA A 1 200 ? 4.105 -3.658 -4.446 1.00 83.94 200 ALA A CA 1
ATOM 1586 C C . ALA A 1 200 ? 4.363 -2.396 -5.274 1.00 83.94 200 ALA A C 1
ATOM 1588 O O . ALA A 1 200 ? 4.568 -1.319 -4.717 1.00 83.94 200 ALA A O 1
ATOM 1589 N N . VAL A 1 201 ? 4.361 -2.533 -6.601 1.00 85.50 201 VAL A N 1
ATOM 1590 C CA . VAL A 1 201 ? 4.622 -1.439 -7.546 1.00 85.50 201 VAL A CA 1
ATOM 1591 C C . VAL A 1 201 ? 3.606 -1.482 -8.681 1.00 85.50 201 VAL A C 1
ATOM 1593 O O . VAL A 1 201 ? 3.483 -2.514 -9.341 1.00 85.50 201 VAL A O 1
ATOM 1596 N N . GLY A 1 202 ? 2.912 -0.373 -8.943 1.00 81.94 202 GLY A N 1
ATOM 1597 C CA . GLY A 1 202 ? 2.099 -0.221 -10.153 1.00 81.94 202 GLY A CA 1
ATOM 1598 C C . GLY A 1 202 ? 3.010 -0.124 -11.378 1.00 81.94 202 GLY A C 1
ATOM 1599 O O . GLY A 1 202 ? 3.664 0.898 -11.573 1.00 81.94 202 GLY A O 1
ATOM 1600 N N . LEU A 1 203 ? 3.110 -1.192 -12.175 1.00 77.75 203 LEU A N 1
ATOM 1601 C CA . LEU A 1 203 ? 3.880 -1.193 -13.425 1.00 77.75 203 LEU A CA 1
ATOM 1602 C C . LEU A 1 203 ? 2.934 -1.339 -14.627 1.00 77.75 203 LEU A C 1
ATOM 1604 O O . LEU A 1 203 ? 1.921 -2.034 -14.532 1.00 77.75 203 LEU A O 1
ATOM 1608 N N . PRO A 1 204 ? 3.256 -0.715 -15.772 1.00 71.56 204 PRO A N 1
ATOM 1609 C CA . PRO A 1 204 ? 2.429 -0.807 -16.964 1.00 71.56 204 PRO A CA 1
ATOM 1610 C C . PRO A 1 204 ? 2.448 -2.202 -17.599 1.00 71.56 204 PRO A C 1
ATOM 1612 O O . PRO A 1 204 ? 3.506 -2.782 -17.787 1.00 71.56 204 PRO A O 1
ATOM 1615 N N . ASP A 1 205 ? 1.257 -2.659 -17.980 1.00 65.69 205 ASP A N 1
ATOM 1616 C CA . ASP A 1 205 ? 0.891 -3.834 -18.788 1.00 65.69 205 ASP A CA 1
ATOM 1617 C C . ASP A 1 205 ? 1.396 -5.243 -18.385 1.00 65.69 205 ASP A C 1
ATOM 1619 O O . ASP A 1 205 ? 2.543 -5.494 -18.015 1.00 65.69 205 ASP A O 1
ATOM 1623 N N . GLU A 1 206 ? 0.471 -6.202 -18.478 1.00 55.66 206 GLU A N 1
ATOM 1624 C CA . GLU A 1 206 ? 0.529 -7.537 -17.859 1.00 55.66 206 GLU A CA 1
ATOM 1625 C C . GLU A 1 206 ? 1.008 -8.647 -18.809 1.00 55.66 206 GLU A C 1
ATOM 1627 O O . GLU A 1 206 ? 1.275 -9.767 -18.361 1.00 55.66 206 GLU A O 1
ATOM 1632 N N . ALA A 1 207 ? 1.153 -8.350 -20.104 1.00 54.19 207 ALA A N 1
ATOM 1633 C CA . ALA A 1 207 ? 1.578 -9.326 -21.102 1.00 54.19 207 ALA A CA 1
ATOM 1634 C C . ALA A 1 207 ? 2.989 -9.877 -20.813 1.00 54.19 207 ALA A C 1
ATOM 1636 O O . ALA A 1 207 ? 3.825 -9.231 -20.164 1.00 54.19 207 ALA A O 1
ATOM 1637 N N . GLU A 1 208 ? 3.262 -11.102 -21.279 1.00 50.81 208 GLU A N 1
ATOM 1638 C CA . GLU A 1 208 ? 4.616 -11.657 -21.241 1.00 50.81 208 GLU A CA 1
ATOM 1639 C C . GLU A 1 208 ? 5.590 -10.651 -21.877 1.00 50.81 208 GLU A C 1
ATOM 1641 O O . GLU A 1 208 ? 5.297 -10.127 -22.956 1.00 50.81 208 GLU A O 1
ATOM 1646 N N . PRO A 1 209 ? 6.719 -10.345 -21.212 1.00 54.97 209 PRO A N 1
ATOM 1647 C CA . PRO A 1 209 ? 7.657 -9.332 -21.677 1.00 54.97 209 PRO A CA 1
ATOM 1648 C C . PRO A 1 209 ? 8.086 -9.646 -23.111 1.00 54.97 209 PRO A C 1
ATOM 1650 O O . PRO A 1 209 ? 8.743 -10.654 -23.369 1.00 54.97 209 PRO A O 1
ATOM 1653 N N . SER A 1 210 ? 7.690 -8.786 -24.049 1.00 55.31 210 SER A N 1
ATOM 1654 C CA . SER A 1 210 ? 7.720 -9.109 -25.485 1.00 55.31 210 SER A CA 1
ATOM 1655 C C . SER A 1 210 ? 9.050 -8.789 -26.181 1.00 55.31 210 SER A C 1
ATOM 1657 O O . SER A 1 210 ? 9.175 -8.943 -27.394 1.00 55.31 210 SER A O 1
ATOM 1659 N N . GLY A 1 211 ? 10.082 -8.400 -25.429 1.00 62.84 211 GLY A N 1
ATOM 1660 C CA . GLY A 1 211 ? 11.432 -8.196 -25.952 1.00 62.84 211 GLY A CA 1
ATOM 1661 C C . GLY A 1 211 ? 12.151 -7.010 -25.318 1.00 62.84 211 GLY A C 1
ATOM 1662 O O . GLY A 1 211 ? 11.721 -6.459 -24.308 1.00 62.84 211 GLY A O 1
ATOM 1663 N N . ALA A 1 212 ? 13.264 -6.600 -25.927 1.00 65.38 212 ALA A N 1
ATOM 1664 C CA . ALA A 1 212 ? 14.135 -5.537 -25.415 1.00 65.38 212 ALA A CA 1
ATOM 1665 C C . ALA A 1 212 ? 13.533 -4.114 -25.500 1.00 65.38 212 ALA A C 1
ATOM 1667 O O . ALA A 1 212 ? 14.144 -3.167 -25.008 1.00 65.38 212 ALA A O 1
ATOM 1668 N N . HIS A 1 213 ? 12.354 -3.953 -26.111 1.00 73.69 213 HIS A N 1
ATOM 1669 C CA . HIS A 1 213 ? 11.674 -2.659 -26.309 1.00 73.69 213 HIS A CA 1
ATOM 1670 C C . HIS A 1 213 ? 10.530 -2.428 -25.321 1.00 73.69 213 HIS A C 1
ATOM 1672 O O . HIS A 1 213 ? 9.754 -1.488 -25.479 1.00 73.69 213 HIS A O 1
ATOM 1678 N N . ASP A 1 214 ? 10.402 -3.298 -24.323 1.00 83.25 214 ASP A N 1
ATOM 1679 C CA . ASP A 1 214 ? 9.339 -3.240 -23.335 1.00 83.25 214 ASP A CA 1
ATOM 1680 C C . ASP A 1 214 ? 9.856 -2.609 -22.035 1.00 83.25 214 ASP A C 1
ATOM 1682 O O . ASP A 1 214 ? 10.649 -3.210 -21.303 1.00 83.25 214 ASP A O 1
ATOM 1686 N N . LEU A 1 215 ? 9.425 -1.373 -21.757 1.00 84.62 215 LEU A N 1
ATOM 1687 C CA . LEU A 1 215 ? 9.831 -0.637 -20.558 1.00 84.62 215 LEU A CA 1
ATOM 1688 C C . LEU A 1 215 ? 9.453 -1.403 -19.284 1.00 84.62 215 LEU A C 1
ATOM 1690 O O . LEU A 1 215 ? 10.257 -1.481 -18.359 1.00 84.62 215 LEU A O 1
ATOM 1694 N N . ALA A 1 216 ? 8.275 -2.028 -19.254 1.00 83.50 216 ALA A N 1
ATOM 1695 C CA . ALA A 1 216 ? 7.810 -2.794 -18.103 1.00 83.50 216 ALA A CA 1
ATOM 1696 C C . ALA A 1 216 ? 8.709 -4.003 -17.823 1.00 83.50 216 ALA A C 1
ATOM 1698 O O . ALA A 1 216 ? 9.040 -4.294 -16.672 1.00 83.50 216 ALA A O 1
ATOM 1699 N N . ALA A 1 217 ? 9.162 -4.676 -18.885 1.00 83.31 217 ALA A N 1
ATOM 1700 C CA . ALA A 1 217 ? 10.118 -5.769 -18.787 1.00 83.31 217 ALA A CA 1
ATOM 1701 C C . ALA A 1 217 ? 11.460 -5.287 -18.225 1.00 83.31 217 ALA A C 1
ATOM 1703 O O . ALA A 1 217 ? 11.990 -5.895 -17.297 1.00 83.31 217 ALA A O 1
ATOM 1704 N N . LEU A 1 218 ? 11.996 -4.183 -18.757 1.00 86.31 218 LEU A N 1
ATOM 1705 C CA . LEU A 1 218 ? 13.260 -3.604 -18.296 1.00 86.31 218 LEU A CA 1
ATOM 1706 C C . LEU A 1 218 ? 13.203 -3.230 -16.812 1.00 86.31 218 LEU A C 1
ATOM 1708 O O . LEU A 1 218 ? 14.114 -3.580 -16.060 1.00 86.31 218 LEU A O 1
ATOM 1712 N N . LEU A 1 219 ? 12.122 -2.568 -16.393 1.00 88.56 219 LEU A N 1
ATOM 1713 C CA . LEU A 1 219 ? 11.900 -2.182 -15.003 1.00 88.56 219 LEU A CA 1
ATOM 1714 C C . LEU A 1 219 ? 11.800 -3.412 -14.097 1.00 88.56 219 LEU A C 1
ATOM 1716 O O . LEU A 1 219 ? 12.528 -3.476 -13.113 1.00 88.56 219 LEU A O 1
ATOM 1720 N N . LEU A 1 220 ? 10.988 -4.409 -14.468 1.00 88.00 220 LEU A N 1
ATOM 1721 C CA . LEU A 1 220 ? 10.809 -5.655 -13.715 1.00 88.00 220 LEU A CA 1
ATOM 1722 C C . LEU A 1 220 ? 12.110 -6.453 -13.558 1.00 88.00 220 LEU A C 1
ATOM 1724 O O . LEU A 1 220 ? 12.409 -6.967 -12.480 1.00 88.00 220 LEU A O 1
ATOM 1728 N N . TYR A 1 221 ? 12.878 -6.603 -14.637 1.00 88.00 221 TYR A N 1
ATOM 1729 C CA . TYR A 1 221 ? 14.135 -7.342 -14.582 1.00 88.00 221 TYR A CA 1
ATOM 1730 C C . TYR A 1 221 ? 15.194 -6.581 -13.789 1.00 88.00 221 TYR A C 1
ATOM 1732 O O . TYR A 1 221 ? 15.931 -7.199 -13.024 1.00 88.00 221 TYR A O 1
ATOM 1740 N N . GLY A 1 222 ? 15.265 -5.256 -13.935 1.00 89.81 222 GLY A N 1
ATOM 1741 C CA . GLY A 1 222 ? 16.218 -4.435 -13.196 1.00 89.81 222 GLY A CA 1
ATOM 1742 C C . GLY A 1 222 ? 15.933 -4.384 -11.696 1.00 89.81 222 GLY A C 1
ATOM 1743 O O . GLY A 1 222 ? 16.854 -4.555 -10.896 1.00 89.81 222 GLY A O 1
ATOM 1744 N N . SER A 1 223 ? 14.667 -4.226 -11.304 1.00 91.69 223 SER A N 1
ATOM 1745 C CA . SER A 1 223 ? 14.237 -4.303 -9.905 1.00 91.69 223 SER A CA 1
ATOM 1746 C C . SER A 1 223 ? 14.477 -5.688 -9.314 1.00 91.69 223 SER A C 1
ATOM 1748 O O . SER A 1 223 ? 15.073 -5.792 -8.244 1.00 91.69 223 SER A O 1
ATOM 1750 N N . TYR A 1 224 ? 14.100 -6.763 -10.013 1.00 91.62 224 TYR A N 1
ATOM 1751 C CA . TYR A 1 224 ? 14.324 -8.116 -9.509 1.00 91.62 224 TYR A CA 1
ATOM 1752 C C . TYR A 1 224 ? 15.815 -8.461 -9.406 1.00 91.62 224 TYR A C 1
ATOM 1754 O O . TYR A 1 224 ? 16.233 -9.068 -8.422 1.00 91.62 224 TYR A O 1
ATOM 1762 N N . ALA A 1 225 ? 16.640 -8.029 -10.362 1.00 91.94 225 ALA A N 1
ATOM 1763 C CA . ALA A 1 225 ? 18.088 -8.206 -10.286 1.00 91.94 225 ALA A CA 1
ATOM 1764 C C . ALA A 1 225 ? 18.683 -7.505 -9.055 1.00 91.94 225 ALA A C 1
ATOM 1766 O O . ALA A 1 225 ? 19.477 -8.116 -8.343 1.00 91.94 225 ALA A O 1
ATOM 1767 N N . ALA A 1 226 ? 18.262 -6.271 -8.758 1.00 94.00 226 ALA A N 1
ATOM 1768 C CA . ALA A 1 226 ? 18.705 -5.547 -7.565 1.00 94.00 226 ALA A CA 1
ATOM 1769 C C . ALA A 1 226 ? 18.237 -6.217 -6.261 1.00 94.00 226 ALA A C 1
ATOM 1771 O O . ALA A 1 226 ? 18.989 -6.278 -5.289 1.00 94.00 226 ALA A O 1
ATOM 1772 N N . VAL A 1 227 ? 17.020 -6.771 -6.244 1.00 92.94 227 VAL A N 1
ATOM 1773 C CA . VAL A 1 227 ? 16.498 -7.575 -5.127 1.00 92.94 227 VAL A CA 1
ATOM 1774 C C . VAL A 1 227 ? 17.353 -8.818 -4.894 1.00 92.94 227 VAL A C 1
ATOM 1776 O O . VAL A 1 227 ? 17.779 -9.067 -3.767 1.00 92.94 227 VAL A O 1
ATOM 1779 N N . VAL A 1 228 ? 17.662 -9.571 -5.950 1.00 92.06 228 VAL A N 1
ATOM 1780 C CA . VAL A 1 228 ? 18.519 -10.762 -5.867 1.00 92.06 228 VAL A CA 1
ATOM 1781 C C . 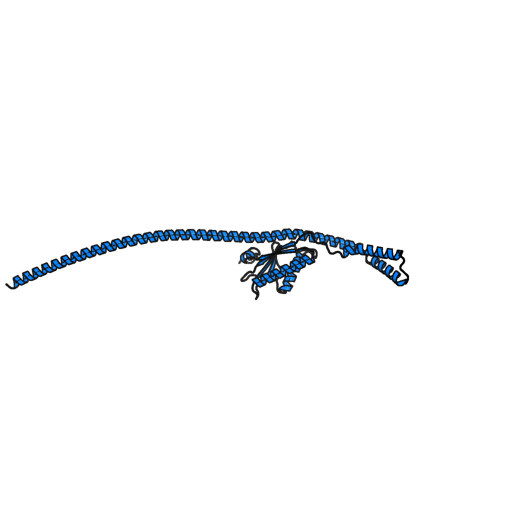VAL A 1 228 ? 19.946 -10.402 -5.447 1.00 92.06 228 VAL A C 1
ATOM 1783 O O . VAL A 1 228 ? 20.543 -11.128 -4.656 1.00 92.06 228 VAL A O 1
ATOM 1786 N N . GLU A 1 229 ? 20.491 -9.285 -5.931 1.00 92.56 229 GLU A N 1
ATOM 1787 C CA . GLU A 1 229 ? 21.828 -8.802 -5.565 1.00 92.56 229 GLU A CA 1
ATOM 1788 C C . GLU A 1 229 ? 21.903 -8.407 -4.084 1.00 92.56 229 GLU A C 1
ATOM 1790 O O . GLU A 1 229 ? 22.854 -8.773 -3.393 1.00 92.56 229 GLU A O 1
ATOM 1795 N N . LYS A 1 230 ? 20.890 -7.690 -3.581 1.00 90.38 230 LYS A N 1
ATOM 1796 C CA . LYS A 1 230 ? 20.887 -7.170 -2.210 1.00 90.38 230 LYS A CA 1
ATOM 1797 C C . LYS A 1 230 ? 20.486 -8.217 -1.166 1.00 90.38 230 LYS A C 1
ATOM 1799 O O . LYS A 1 230 ? 21.073 -8.254 -0.086 1.00 90.38 230 LYS A O 1
ATOM 1804 N N . ILE A 1 231 ? 19.480 -9.040 -1.458 1.00 87.62 231 ILE A N 1
ATOM 1805 C CA . ILE A 1 231 ? 18.890 -9.984 -0.491 1.00 87.62 231 ILE A CA 1
ATOM 1806 C C . ILE A 1 231 ? 19.422 -11.405 -0.697 1.00 87.62 231 ILE A C 1
ATOM 1808 O O . ILE A 1 231 ? 19.612 -12.143 0.271 1.00 87.62 231 ILE A O 1
ATOM 1812 N N . GLY A 1 232 ? 19.693 -11.788 -1.944 1.00 86.75 232 GLY A N 1
ATOM 1813 C CA . GLY A 1 232 ? 20.255 -13.082 -2.313 1.00 86.75 232 GLY A CA 1
ATOM 1814 C C . GLY A 1 232 ? 19.382 -13.891 -3.283 1.00 86.75 232 GLY A C 1
ATOM 1815 O O . GLY A 1 232 ? 18.223 -13.565 -3.537 1.00 86.75 232 GLY A O 1
ATOM 1816 N N . PRO A 1 233 ? 19.911 -15.011 -3.806 1.00 81.62 233 PRO A N 1
ATOM 1817 C CA . PRO A 1 233 ? 19.254 -15.827 -4.834 1.00 81.62 233 PRO A CA 1
ATOM 1818 C C . PRO A 1 233 ? 18.026 -16.612 -4.343 1.00 81.62 233 PRO A C 1
ATOM 1820 O O . PRO A 1 233 ? 17.344 -17.235 -5.150 1.00 81.62 233 PRO A O 1
ATOM 1823 N N . GLY A 1 234 ? 17.750 -16.612 -3.035 1.00 79.19 234 GLY A N 1
ATOM 1824 C CA . GLY A 1 234 ? 16.600 -17.297 -2.438 1.00 79.19 234 GLY A CA 1
ATOM 1825 C C . GLY A 1 234 ? 15.285 -16.513 -2.502 1.00 79.19 234 GLY A C 1
ATOM 1826 O O . GLY A 1 234 ? 14.262 -17.043 -2.074 1.00 79.19 234 GLY A O 1
ATOM 1827 N N . VAL A 1 235 ? 15.291 -15.270 -3.000 1.00 84.00 235 VAL A N 1
ATOM 1828 C CA . VAL A 1 235 ? 14.071 -14.455 -3.098 1.00 84.00 235 VAL A CA 1
ATOM 1829 C C . VAL A 1 235 ? 13.168 -14.985 -4.219 1.00 84.00 235 VAL A C 1
ATOM 1831 O O . VAL A 1 235 ? 13.646 -15.177 -5.347 1.00 84.00 235 VAL A O 1
ATOM 1834 N N . PRO A 1 236 ? 11.867 -15.215 -3.951 1.00 85.06 236 PRO A N 1
ATOM 1835 C CA . PRO A 1 236 ? 10.934 -15.664 -4.974 1.00 85.06 236 PRO A CA 1
ATOM 1836 C C . PRO A 1 236 ? 10.850 -14.662 -6.125 1.00 85.06 236 PRO A C 1
ATOM 1838 O O . PRO A 1 236 ? 11.104 -13.467 -5.974 1.00 85.06 236 PRO A O 1
ATOM 1841 N N . ARG A 1 237 ? 10.473 -15.159 -7.304 1.00 86.94 237 ARG A N 1
ATOM 1842 C CA . ARG A 1 237 ? 10.170 -14.269 -8.426 1.00 86.94 237 ARG A CA 1
ATOM 1843 C C . ARG A 1 237 ? 8.978 -13.383 -8.055 1.00 86.94 237 ARG A C 1
ATOM 1845 O O . ARG A 1 237 ? 8.032 -13.902 -7.459 1.00 86.94 237 ARG A O 1
ATOM 1852 N N . PRO A 1 238 ? 8.999 -12.092 -8.421 1.00 88.62 238 PRO A N 1
ATOM 1853 C CA . PRO A 1 238 ? 7.874 -11.212 -8.165 1.00 88.62 238 PRO A CA 1
ATOM 1854 C C . PRO A 1 238 ? 6.632 -11.728 -8.886 1.00 88.62 238 PRO A C 1
ATOM 1856 O O . PRO A 1 238 ? 6.704 -12.154 -10.045 1.00 88.62 238 PRO A O 1
ATOM 1859 N N . ARG A 1 239 ? 5.494 -11.689 -8.197 1.00 86.06 239 ARG A N 1
ATOM 1860 C CA . ARG A 1 239 ? 4.197 -12.027 -8.782 1.00 86.06 239 ARG A CA 1
ATOM 1861 C C . ARG A 1 239 ? 3.580 -10.792 -9.430 1.00 86.06 239 ARG A C 1
ATOM 1863 O O . ARG A 1 239 ? 3.875 -9.665 -9.041 1.00 86.06 239 ARG A O 1
ATOM 1870 N N . ARG A 1 240 ? 2.734 -11.013 -10.431 1.00 81.38 240 ARG A N 1
ATOM 1871 C CA . ARG A 1 240 ? 1.920 -9.972 -11.065 1.00 81.38 240 ARG A CA 1
ATOM 1872 C C . ARG A 1 240 ? 0.470 -10.211 -10.681 1.00 81.38 240 ARG A C 1
ATOM 1874 O O . ARG A 1 240 ? 0.004 -11.342 -10.801 1.00 81.38 240 ARG A O 1
ATOM 1881 N N . GLU A 1 241 ? -0.213 -9.177 -10.219 1.00 76.31 241 GLU A N 1
ATOM 1882 C CA . GLU A 1 241 ? -1.582 -9.273 -9.720 1.00 76.31 241 GLU A CA 1
ATOM 1883 C C . GLU A 1 241 ? -2.298 -7.948 -9.981 1.00 76.31 241 GLU A C 1
ATOM 1885 O O . GLU A 1 241 ? -1.851 -6.911 -9.502 1.00 76.31 241 GLU A O 1
ATOM 1890 N N . GLU A 1 242 ? -3.349 -7.973 -10.807 1.00 71.94 242 GLU A N 1
ATOM 1891 C CA . GLU A 1 242 ? -4.195 -6.804 -11.119 1.00 71.94 242 GLU A CA 1
ATOM 1892 C C . GLU A 1 242 ? -3.406 -5.529 -11.516 1.00 71.94 242 GLU A C 1
ATOM 1894 O O . GLU A 1 242 ? -3.767 -4.404 -11.178 1.00 71.94 242 GLU A O 1
ATOM 1899 N N . GLY A 1 243 ? -2.308 -5.683 -12.268 1.00 70.19 243 GLY A N 1
ATOM 1900 C CA . GLY A 1 243 ? -1.447 -4.572 -12.713 1.00 70.19 243 GLY A CA 1
ATOM 1901 C C . GLY A 1 243 ? -0.427 -4.082 -11.692 1.00 70.19 243 GLY A C 1
ATOM 1902 O O . GLY A 1 243 ? 0.215 -3.053 -11.899 1.00 70.19 243 GLY A O 1
ATOM 1903 N N . VAL A 1 244 ? -0.257 -4.821 -10.602 1.00 82.19 244 VAL A N 1
ATOM 1904 C CA . VAL A 1 244 ? 0.746 -4.572 -9.577 1.00 82.19 244 VAL A CA 1
ATOM 1905 C C . VAL A 1 244 ? 1.785 -5.683 -9.622 1.00 82.19 244 VAL A C 1
ATOM 1907 O O . VAL A 1 244 ? 1.469 -6.867 -9.749 1.00 82.19 244 VAL A O 1
ATOM 1910 N N . VAL A 1 245 ? 3.053 -5.303 -9.511 1.00 87.44 245 VAL A N 1
ATOM 1911 C CA . VAL A 1 245 ? 4.154 -6.242 -9.317 1.00 87.44 245 VAL A CA 1
ATOM 1912 C C . VAL A 1 245 ? 4.482 -6.317 -7.841 1.00 87.44 245 VAL A C 1
ATOM 1914 O O . VAL A 1 245 ? 4.860 -5.316 -7.236 1.00 87.44 245 VAL A O 1
ATOM 1917 N N . ILE A 1 246 ? 4.359 -7.516 -7.284 1.00 89.25 246 ILE A N 1
ATOM 1918 C CA . ILE A 1 246 ? 4.497 -7.784 -5.860 1.00 89.25 246 ILE A CA 1
ATOM 1919 C C . ILE A 1 246 ? 5.756 -8.623 -5.634 1.00 89.25 246 ILE A C 1
ATOM 1921 O O . ILE A 1 246 ? 5.884 -9.747 -6.125 1.00 89.25 246 ILE A O 1
ATOM 1925 N N . TYR A 1 247 ? 6.690 -8.060 -4.881 1.00 89.81 247 TYR A N 1
ATOM 1926 C CA . TYR A 1 247 ? 7.884 -8.710 -4.363 1.00 89.81 247 TYR A CA 1
ATOM 1927 C C . TYR A 1 247 ? 7.594 -9.164 -2.945 1.00 89.81 247 TYR A C 1
ATOM 1929 O O . TYR A 1 247 ? 7.069 -8.397 -2.142 1.00 89.81 247 TYR A O 1
ATOM 1937 N N . GLU A 1 248 ? 7.972 -10.393 -2.627 1.00 88.00 248 GLU A N 1
ATOM 1938 C CA . GLU A 1 248 ? 7.767 -10.951 -1.298 1.00 88.00 248 GLU A CA 1
ATOM 1939 C C . GLU A 1 248 ? 9.080 -11.507 -0.773 1.00 88.00 248 GLU A C 1
ATOM 1941 O O . GLU A 1 248 ? 9.832 -12.160 -1.501 1.00 88.00 248 GLU A O 1
ATOM 1946 N N . GLN A 1 249 ? 9.337 -11.286 0.510 1.00 84.06 249 GLN A N 1
ATOM 1947 C CA . GLN A 1 249 ? 10.388 -11.983 1.227 1.00 84.06 249 GLN A CA 1
ATOM 1948 C C . GLN A 1 249 ? 9.743 -12.963 2.215 1.00 84.06 249 GLN A C 1
ATOM 1950 O O . GLN A 1 249 ? 8.965 -12.542 3.076 1.00 84.06 249 GLN A O 1
ATOM 1955 N N . PRO A 1 250 ? 10.026 -14.275 2.103 1.00 74.69 250 PRO A N 1
ATOM 1956 C CA . PRO A 1 250 ? 9.490 -15.257 3.035 1.00 74.69 250 PRO A CA 1
ATOM 1957 C C . PRO A 1 250 ? 10.025 -15.019 4.450 1.00 74.69 250 PRO A C 1
ATOM 1959 O O . PRO A 1 250 ? 11.103 -14.446 4.631 1.00 74.69 250 PRO A O 1
ATOM 1962 N N . ALA A 1 251 ? 9.273 -15.497 5.446 1.00 72.00 251 ALA A N 1
ATOM 1963 C CA . ALA A 1 251 ? 9.670 -15.432 6.847 1.00 72.00 251 ALA A CA 1
ATOM 1964 C C . ALA A 1 251 ? 11.094 -15.982 7.050 1.00 72.00 251 ALA A C 1
ATOM 1966 O O . ALA A 1 251 ? 11.435 -17.073 6.584 1.00 72.00 251 ALA A O 1
ATOM 1967 N N . GLY A 1 252 ? 11.929 -15.198 7.730 1.00 71.75 252 GLY A N 1
ATOM 1968 C CA . GLY A 1 252 ? 13.343 -15.486 7.953 1.00 71.75 252 GLY A CA 1
ATOM 1969 C C . GLY A 1 252 ? 13.793 -15.076 9.352 1.00 71.75 252 GLY A C 1
ATOM 1970 O O . GLY A 1 252 ? 12.997 -14.646 10.175 1.00 71.75 252 GLY A O 1
ATOM 1971 N N . SER A 1 253 ? 15.091 -15.193 9.633 1.00 61.50 253 SER A N 1
ATOM 1972 C CA . SER A 1 253 ? 15.667 -14.889 10.954 1.00 61.50 253 SER A CA 1
ATOM 1973 C C . SER A 1 253 ? 15.844 -13.391 11.252 1.00 61.50 253 SER A C 1
ATOM 1975 O O . SER A 1 253 ? 16.473 -13.051 12.252 1.00 61.50 253 SER A O 1
ATOM 1977 N N . ARG A 1 254 ? 15.394 -12.501 10.360 1.00 73.44 254 ARG A N 1
ATOM 1978 C CA . ARG A 1 254 ? 15.500 -11.038 10.499 1.00 73.44 254 ARG A CA 1
ATOM 1979 C C . ARG A 1 254 ? 14.168 -10.457 10.960 1.00 73.44 254 ARG A C 1
ATOM 1981 O O . ARG A 1 254 ? 13.127 -11.061 10.711 1.00 73.44 254 ARG A O 1
ATOM 1988 N N . ALA A 1 255 ? 14.212 -9.283 11.586 1.00 80.88 255 ALA A N 1
ATOM 1989 C CA . ALA A 1 255 ? 12.999 -8.546 11.915 1.00 80.88 255 ALA A CA 1
ATOM 1990 C C . ALA A 1 255 ? 12.226 -8.196 10.625 1.00 80.88 255 ALA A C 1
ATOM 1992 O O . ALA A 1 255 ? 12.855 -7.848 9.617 1.00 80.88 255 ALA A O 1
ATOM 1993 N N . PRO A 1 256 ? 10.887 -8.293 10.632 1.00 78.25 256 PRO A N 1
ATOM 1994 C CA . PRO A 1 256 ? 10.076 -8.120 9.429 1.00 78.25 256 PRO A CA 1
ATOM 1995 C C . PRO A 1 256 ? 10.179 -6.691 8.872 1.00 78.25 256 PRO A C 1
ATOM 1997 O O . PRO A 1 256 ? 10.332 -6.521 7.665 1.00 78.25 256 PRO A O 1
ATOM 2000 N N . ASP A 1 257 ? 10.260 -5.675 9.735 1.00 78.88 257 ASP A N 1
ATOM 2001 C CA . ASP A 1 257 ? 10.456 -4.277 9.325 1.00 78.88 257 ASP A CA 1
ATOM 2002 C C . ASP A 1 257 ? 11.795 -4.043 8.611 1.00 78.88 257 ASP A C 1
ATOM 2004 O O . ASP A 1 257 ? 11.863 -3.336 7.603 1.00 78.88 257 ASP A O 1
ATOM 2008 N N . GLU A 1 258 ? 12.872 -4.660 9.106 1.00 83.88 258 GLU A N 1
ATOM 2009 C CA . GLU A 1 258 ? 14.197 -4.568 8.484 1.00 83.88 258 GLU A CA 1
ATOM 2010 C C . GLU A 1 258 ? 14.204 -5.250 7.115 1.00 83.88 258 GLU A C 1
ATOM 2012 O O . GLU A 1 258 ? 14.742 -4.705 6.150 1.00 83.88 258 GLU A O 1
ATOM 2017 N N . ALA A 1 259 ? 13.572 -6.423 7.015 1.00 84.44 259 ALA A N 1
ATOM 2018 C CA . ALA A 1 259 ? 13.404 -7.143 5.759 1.00 84.44 259 ALA A CA 1
ATOM 2019 C C . ALA A 1 259 ? 12.584 -6.324 4.746 1.00 84.44 259 ALA A C 1
ATOM 2021 O O . ALA A 1 259 ? 12.970 -6.213 3.581 1.00 84.44 259 ALA A O 1
ATOM 2022 N N . ALA A 1 260 ? 11.501 -5.685 5.196 1.00 83.69 260 ALA A N 1
ATOM 2023 C CA . ALA A 1 260 ? 10.636 -4.874 4.348 1.00 83.69 260 ALA A CA 1
ATOM 2024 C C . ALA A 1 260 ? 11.328 -3.613 3.838 1.00 83.69 260 ALA A C 1
ATOM 2026 O O . ALA A 1 260 ? 11.246 -3.306 2.646 1.00 83.69 260 ALA A O 1
ATOM 2027 N N . LEU A 1 261 ? 12.090 -2.931 4.695 1.00 86.25 261 LEU A N 1
ATOM 2028 C CA . LEU A 1 261 ? 12.903 -1.794 4.279 1.00 86.25 261 LEU A CA 1
ATOM 2029 C C . LEU A 1 261 ? 14.011 -2.218 3.305 1.00 86.25 261 LEU A C 1
ATOM 2031 O O . LEU A 1 261 ? 14.266 -1.532 2.312 1.00 86.25 261 LEU A O 1
ATOM 2035 N N . ASP A 1 262 ? 14.669 -3.351 3.555 1.00 89.25 262 ASP A N 1
ATOM 2036 C CA . ASP A 1 262 ? 15.718 -3.846 2.672 1.00 89.25 262 ASP A CA 1
ATOM 2037 C C . ASP A 1 262 ? 15.191 -4.183 1.280 1.00 89.25 262 ASP A C 1
ATOM 2039 O O . ASP A 1 262 ? 15.820 -3.784 0.290 1.00 89.25 262 ASP A O 1
ATOM 2043 N N . LEU A 1 263 ? 14.037 -4.855 1.228 1.00 90.00 263 LEU A N 1
ATOM 2044 C CA . LEU A 1 263 ? 13.306 -5.178 0.010 1.00 90.00 263 LEU A CA 1
ATOM 2045 C C . LEU A 1 263 ? 12.861 -3.918 -0.725 1.00 90.00 263 LEU A C 1
ATOM 2047 O O . LEU A 1 263 ? 13.128 -3.794 -1.920 1.00 90.00 263 LEU A O 1
ATOM 2051 N N . PHE A 1 264 ? 12.282 -2.949 -0.014 1.00 90.50 264 PHE A N 1
ATOM 2052 C CA . PHE A 1 264 ? 11.887 -1.658 -0.573 1.00 90.50 264 PHE A CA 1
ATOM 2053 C C . PHE A 1 264 ? 13.070 -0.954 -1.245 1.00 90.50 264 PHE A C 1
ATOM 2055 O O . PHE A 1 264 ? 12.997 -0.579 -2.416 1.00 90.50 264 PHE A O 1
ATOM 2062 N N . LEU A 1 265 ? 14.187 -0.816 -0.528 1.00 90.75 265 LEU A N 1
ATOM 2063 C CA . LEU A 1 265 ? 15.382 -0.151 -1.043 1.00 90.75 265 LEU A CA 1
ATOM 2064 C C . LEU A 1 265 ? 15.971 -0.889 -2.252 1.00 90.75 265 LEU A C 1
ATOM 2066 O O . LEU A 1 265 ? 16.472 -0.239 -3.167 1.00 90.75 265 LEU A O 1
ATOM 2070 N N . ALA A 1 266 ? 15.907 -2.225 -2.274 1.00 92.75 266 ALA A N 1
ATOM 2071 C CA . ALA A 1 266 ? 16.374 -3.018 -3.408 1.00 92.75 266 ALA A CA 1
ATOM 2072 C C . ALA A 1 266 ? 15.509 -2.791 -4.655 1.00 92.75 266 ALA A C 1
ATOM 2074 O O . ALA A 1 266 ? 16.037 -2.503 -5.730 1.00 92.75 266 ALA A O 1
ATOM 2075 N N . VAL A 1 267 ? 14.183 -2.876 -4.497 1.00 92.94 267 VAL A N 1
ATOM 2076 C CA . VAL A 1 267 ? 13.216 -2.639 -5.576 1.00 92.94 267 VAL A CA 1
ATOM 2077 C C . VAL A 1 267 ? 13.385 -1.225 -6.120 1.00 92.94 267 VAL A C 1
ATOM 2079 O O . VAL A 1 267 ? 13.560 -1.054 -7.326 1.00 92.94 267 VAL A O 1
ATOM 2082 N N . LYS A 1 268 ? 13.418 -0.224 -5.233 1.00 91.81 268 LYS A N 1
ATOM 2083 C CA . LYS A 1 268 ? 13.603 1.183 -5.593 1.00 91.81 268 LYS A CA 1
ATOM 2084 C C . LYS A 1 268 ? 14.888 1.397 -6.398 1.00 91.81 268 LYS A C 1
ATOM 2086 O O . LYS A 1 268 ? 14.835 1.946 -7.496 1.00 91.81 268 LYS A O 1
ATOM 2091 N N . ALA A 1 269 ? 16.025 0.915 -5.893 1.00 92.06 269 ALA A N 1
ATOM 2092 C CA . ALA A 1 269 ? 17.316 1.082 -6.557 1.00 92.06 269 ALA A CA 1
ATOM 2093 C C . ALA A 1 269 ? 17.352 0.418 -7.943 1.00 92.06 269 ALA A C 1
ATOM 2095 O O . ALA A 1 269 ? 17.906 0.979 -8.890 1.00 92.06 269 ALA A O 1
ATOM 2096 N N . GLY A 1 270 ? 16.756 -0.768 -8.085 1.00 92.38 270 GLY A N 1
ATOM 2097 C CA . GLY A 1 270 ? 16.708 -1.457 -9.370 1.00 92.38 270 GLY A CA 1
ATOM 2098 C C . GLY A 1 270 ? 15.778 -0.787 -10.383 1.00 92.38 270 GLY A C 1
ATOM 2099 O O . GLY A 1 270 ? 16.145 -0.705 -11.555 1.00 92.38 270 GLY A O 1
ATOM 2100 N N . LEU A 1 271 ? 14.639 -0.238 -9.944 1.00 90.75 271 LEU A N 1
ATOM 2101 C CA . LEU A 1 271 ? 13.749 0.561 -10.794 1.00 90.75 271 LEU A CA 1
ATOM 2102 C C . LEU A 1 271 ? 14.431 1.844 -11.281 1.00 90.75 271 LEU A C 1
ATOM 2104 O O . LEU A 1 271 ? 14.422 2.118 -12.479 1.00 90.75 271 LEU A O 1
ATOM 2108 N N . GLU A 1 272 ? 15.071 2.601 -10.386 1.00 91.62 272 GLU A N 1
ATOM 2109 C CA . GLU A 1 272 ? 15.808 3.822 -10.747 1.00 91.62 272 GLU A CA 1
ATOM 2110 C C . GLU A 1 272 ? 16.942 3.517 -11.732 1.00 91.62 272 GLU A C 1
ATOM 2112 O O . GLU A 1 272 ? 17.088 4.195 -12.750 1.00 91.62 272 GLU A O 1
ATOM 2117 N N . LYS A 1 273 ? 17.714 2.454 -11.475 1.00 91.94 273 LYS A N 1
ATOM 2118 C CA . LYS A 1 273 ? 18.811 2.024 -12.352 1.00 91.94 273 LYS A CA 1
ATOM 2119 C C . LYS A 1 273 ? 18.306 1.585 -13.728 1.00 91.94 273 LYS A C 1
ATOM 2121 O O . LYS A 1 273 ? 18.919 1.936 -14.736 1.00 91.94 273 LYS A O 1
ATOM 2126 N N . ALA A 1 274 ? 17.210 0.829 -13.784 1.00 90.44 274 ALA A N 1
ATOM 2127 C CA . ALA A 1 274 ? 16.616 0.370 -15.036 1.00 90.44 274 ALA A CA 1
ATOM 2128 C C . ALA A 1 274 ? 16.030 1.525 -15.853 1.00 90.44 274 ALA A C 1
ATOM 2130 O O . ALA A 1 274 ? 16.291 1.617 -17.053 1.00 90.44 274 ALA A O 1
ATOM 2131 N N . ALA A 1 275 ? 15.304 2.437 -15.204 1.00 89.62 275 ALA A N 1
ATOM 2132 C CA . ALA A 1 275 ? 14.750 3.621 -15.848 1.00 89.62 275 ALA A CA 1
ATOM 2133 C C . ALA A 1 275 ? 15.859 4.538 -16.388 1.00 89.62 275 ALA A C 1
ATOM 2135 O O . ALA A 1 275 ? 15.827 4.927 -17.556 1.00 89.62 275 ALA A O 1
ATOM 2136 N N . ALA A 1 276 ? 16.910 4.782 -15.595 1.00 89.69 276 ALA A N 1
ATOM 2137 C CA . ALA A 1 276 ? 18.074 5.553 -16.026 1.00 89.69 276 ALA A CA 1
ATOM 2138 C C . ALA A 1 276 ? 18.789 4.908 -17.226 1.00 89.69 276 ALA A C 1
ATOM 2140 O O . ALA A 1 276 ? 19.148 5.606 -18.173 1.00 89.69 276 ALA A O 1
ATOM 2141 N N . ALA A 1 277 ? 18.948 3.580 -17.236 1.00 86.75 277 ALA A N 1
ATOM 2142 C CA . ALA A 1 277 ? 19.515 2.855 -18.376 1.00 86.75 277 ALA A CA 1
ATOM 2143 C C . ALA A 1 277 ? 18.624 2.925 -19.631 1.00 86.75 277 ALA A C 1
ATOM 2145 O O . ALA A 1 277 ? 19.126 2.901 -20.757 1.00 86.75 277 ALA A O 1
ATOM 2146 N N . ALA A 1 278 ? 17.308 3.043 -19.448 1.00 84.81 278 ALA A N 1
ATOM 2147 C CA . ALA A 1 278 ? 16.346 3.258 -20.524 1.00 84.81 278 ALA A CA 1
ATOM 2148 C C . ALA A 1 278 ? 16.292 4.724 -21.007 1.00 84.81 278 ALA A C 1
ATOM 2150 O O . ALA A 1 278 ? 15.712 4.985 -22.064 1.00 84.81 278 ALA A O 1
ATOM 2151 N N . GLY A 1 279 ? 16.918 5.656 -20.278 1.00 86.06 279 GLY A N 1
ATOM 2152 C CA . GLY A 1 279 ? 16.849 7.097 -20.527 1.00 86.06 279 GLY A CA 1
ATOM 2153 C C . GLY A 1 279 ? 15.541 7.742 -20.058 1.00 86.06 279 GLY A C 1
ATOM 2154 O O . GLY A 1 279 ? 15.253 8.865 -20.453 1.00 86.06 279 GLY A O 1
ATOM 2155 N N . VAL A 1 280 ? 14.750 7.042 -19.240 1.00 88.00 280 VAL A N 1
ATOM 2156 C CA . VAL A 1 280 ? 13.443 7.494 -18.747 1.00 88.00 280 VAL A CA 1
ATOM 2157 C C . VAL A 1 280 ? 13.619 8.085 -17.342 1.00 88.00 280 VAL A C 1
ATOM 2159 O O . VAL A 1 280 ? 14.054 7.364 -16.439 1.00 88.00 280 VAL A O 1
ATOM 2162 N N . PRO A 1 281 ? 13.303 9.374 -17.116 1.00 87.25 281 PRO A N 1
ATOM 2163 C CA . PRO A 1 281 ? 13.247 9.943 -15.772 1.00 87.25 281 PRO A CA 1
ATOM 2164 C C . PRO A 1 281 ? 12.268 9.159 -14.893 1.00 87.25 281 PRO A C 1
ATOM 2166 O O . PRO A 1 281 ? 11.192 8.794 -15.356 1.00 87.25 281 PRO A O 1
ATOM 2169 N N . CYS A 1 282 ? 12.621 8.908 -13.635 1.00 87.31 282 CYS A N 1
ATOM 2170 C CA . CYS A 1 282 ? 11.833 8.080 -12.724 1.00 87.31 282 CYS A CA 1
ATOM 2171 C C . CYS A 1 282 ? 11.648 8.792 -11.383 1.00 87.31 282 CYS A C 1
ATOM 2173 O O . CYS A 1 282 ? 12.615 9.297 -10.812 1.00 87.31 282 CYS A O 1
ATOM 2175 N N . GLU A 1 283 ? 10.414 8.827 -10.892 1.00 87.94 283 GLU A N 1
ATOM 2176 C CA . GLU A 1 283 ? 10.040 9.372 -9.592 1.00 87.94 283 GLU A CA 1
ATOM 2177 C C . GLU A 1 283 ? 9.296 8.289 -8.805 1.00 87.94 283 GLU A C 1
ATOM 2179 O O . GLU A 1 283 ? 8.220 7.836 -9.195 1.00 87.94 283 GLU A O 1
ATOM 2184 N N . LEU A 1 284 ? 9.894 7.853 -7.696 1.00 84.06 284 LEU A N 1
ATOM 2185 C CA . LEU A 1 284 ? 9.352 6.779 -6.869 1.00 84.06 284 LEU A CA 1
ATOM 2186 C C . LEU A 1 284 ? 8.910 7.308 -5.510 1.00 84.06 284 LEU A C 1
ATOM 2188 O O . LEU A 1 284 ? 9.716 7.873 -4.764 1.00 84.06 284 LEU A O 1
ATOM 2192 N N . THR A 1 285 ? 7.652 7.046 -5.165 1.00 84.31 285 THR A N 1
ATOM 2193 C CA . THR A 1 285 ? 7.082 7.398 -3.859 1.00 84.31 285 THR A CA 1
ATOM 2194 C C . THR A 1 285 ? 6.979 6.149 -2.997 1.00 84.31 285 THR A C 1
ATOM 2196 O O . THR A 1 285 ? 6.333 5.183 -3.382 1.00 84.31 285 THR A O 1
ATOM 2199 N N . GLY A 1 286 ? 7.632 6.144 -1.834 1.00 83.19 286 GLY A N 1
ATOM 2200 C CA . GLY A 1 286 ? 7.521 5.044 -0.876 1.00 83.19 286 GLY A CA 1
ATOM 2201 C C . GLY A 1 286 ? 6.377 5.275 0.105 1.00 83.19 286 GLY A C 1
ATOM 2202 O O . GLY A 1 286 ? 6.332 6.332 0.731 1.00 83.19 286 GLY A O 1
ATOM 2203 N N . VAL A 1 287 ? 5.488 4.293 0.263 1.00 84.06 287 VAL A N 1
ATOM 2204 C CA . VAL A 1 287 ? 4.380 4.340 1.230 1.00 84.06 287 VAL A CA 1
ATOM 2205 C C . VAL A 1 287 ? 4.438 3.116 2.136 1.00 84.06 287 VAL A C 1
ATOM 2207 O O . VAL A 1 287 ? 4.503 1.984 1.657 1.00 84.06 287 VAL A O 1
ATOM 2210 N N . PHE A 1 288 ? 4.409 3.354 3.448 1.00 85.94 288 PHE A N 1
ATOM 2211 C CA . PHE A 1 288 ? 4.274 2.301 4.451 1.00 85.94 288 PHE A CA 1
ATOM 2212 C C . PHE A 1 288 ? 2.798 1.979 4.675 1.00 85.94 288 PHE A C 1
ATOM 2214 O O . PHE A 1 288 ? 1.997 2.900 4.854 1.00 85.94 288 PHE A O 1
ATOM 2221 N N . LEU A 1 289 ? 2.453 0.692 4.697 1.00 84.62 289 LEU A N 1
ATOM 2222 C CA . LEU A 1 289 ? 1.108 0.234 5.034 1.00 84.62 289 LEU A CA 1
ATOM 2223 C C . LEU A 1 289 ? 1.070 -0.580 6.316 1.00 84.62 289 LEU A C 1
ATOM 2225 O O . LEU A 1 289 ? 1.902 -1.461 6.542 1.00 84.62 289 LEU A O 1
ATOM 2229 N N . GLU A 1 290 ? 0.001 -0.336 7.071 1.00 85.50 290 GLU A N 1
ATOM 2230 C CA . GLU A 1 290 ? -0.467 -1.214 8.139 1.00 85.50 290 GLU A CA 1
ATOM 2231 C C . GLU A 1 290 ? -0.681 -2.644 7.576 1.00 85.50 290 GLU A C 1
ATOM 2233 O O . GLU A 1 290 ? -1.231 -2.779 6.471 1.00 85.50 290 GLU A O 1
ATOM 2238 N N . PRO A 1 291 ? -0.250 -3.704 8.289 1.00 81.81 291 PRO A N 1
ATOM 2239 C CA . PRO A 1 291 ? -0.360 -5.100 7.842 1.00 81.81 291 PRO A CA 1
ATOM 2240 C C . PRO A 1 291 ? -1.779 -5.506 7.410 1.00 81.81 291 PRO A C 1
ATOM 2242 O O . PRO A 1 291 ? -1.978 -6.220 6.423 1.00 81.81 291 PRO A O 1
ATOM 2245 N N . GLU A 1 292 ? -2.792 -4.992 8.103 1.00 83.19 292 GLU A N 1
ATOM 2246 C CA . GLU A 1 292 ? -4.206 -5.253 7.836 1.00 83.19 292 GLU A CA 1
ATOM 2247 C C . GLU A 1 292 ? -4.645 -4.669 6.484 1.00 83.19 292 GLU A C 1
ATOM 2249 O O . GLU A 1 292 ? -5.413 -5.283 5.747 1.00 83.19 292 GLU A O 1
ATOM 2254 N N . ILE A 1 293 ? -4.121 -3.499 6.111 1.00 86.19 293 ILE A N 1
ATOM 2255 C CA . ILE A 1 293 ? -4.406 -2.886 4.806 1.00 86.19 293 ILE A CA 1
ATOM 2256 C C . ILE A 1 293 ? -3.682 -3.665 3.709 1.00 86.19 293 ILE A C 1
ATOM 2258 O O . ILE A 1 293 ? -4.260 -3.949 2.660 1.00 86.19 293 ILE A O 1
ATOM 2262 N N . ALA A 1 294 ? -2.421 -4.031 3.940 1.00 83.19 294 ALA A N 1
ATOM 2263 C CA . ALA A 1 294 ? -1.628 -4.766 2.964 1.00 83.19 294 ALA A CA 1
ATOM 2264 C C . ALA A 1 294 ? -2.228 -6.146 2.650 1.00 83.19 294 ALA A C 1
ATOM 2266 O O . ALA A 1 294 ? -2.328 -6.506 1.477 1.00 83.19 294 ALA A O 1
ATOM 2267 N N . SER A 1 295 ? -2.690 -6.880 3.666 1.00 80.94 295 SER A N 1
ATOM 2268 C CA . SER A 1 295 ? -3.365 -8.174 3.489 1.00 80.94 295 SER A CA 1
ATOM 2269 C C . SER A 1 295 ? -4.697 -8.055 2.732 1.00 80.94 295 SER A C 1
ATOM 2271 O O . SER A 1 295 ? -5.015 -8.916 1.910 1.00 80.94 295 SER A O 1
ATOM 2273 N N . ALA A 1 296 ? -5.448 -6.966 2.927 1.00 84.62 296 ALA A N 1
ATOM 2274 C CA . ALA A 1 296 ? -6.689 -6.708 2.195 1.00 84.62 296 ALA A CA 1
ATOM 2275 C C . ALA A 1 296 ? -6.465 -6.266 0.732 1.00 84.62 296 ALA A C 1
ATOM 2277 O O . ALA A 1 296 ? -7.259 -6.590 -0.159 1.00 84.62 296 ALA A O 1
ATOM 2278 N N . VAL A 1 297 ? -5.393 -5.516 0.459 1.00 83.44 297 VAL A N 1
ATOM 2279 C CA . VAL A 1 297 ? -5.062 -5.036 -0.892 1.00 83.44 297 VAL A CA 1
ATOM 2280 C C . VAL A 1 297 ? -4.405 -6.141 -1.717 1.00 83.44 297 VAL A C 1
ATOM 2282 O O . VAL A 1 297 ? -4.849 -6.412 -2.830 1.00 83.44 297 VAL A O 1
ATOM 2285 N N . PHE A 1 298 ? -3.390 -6.810 -1.175 1.00 80.25 298 PHE A N 1
ATOM 2286 C CA . PHE A 1 298 ? -2.589 -7.810 -1.881 1.00 80.25 298 PHE A CA 1
ATOM 2287 C C . PHE A 1 298 ? -3.070 -9.218 -1.538 1.00 80.25 298 PHE A C 1
ATOM 2289 O O . PHE A 1 298 ? -2.348 -10.027 -0.947 1.00 80.25 298 PHE A O 1
ATOM 2296 N N . SER A 1 299 ? -4.318 -9.495 -1.926 1.00 66.75 299 SER A N 1
ATOM 2297 C CA . SER A 1 299 ? -4.921 -10.825 -1.814 1.00 66.75 299 SER A CA 1
ATOM 2298 C C . SER A 1 299 ? -3.996 -11.846 -2.464 1.00 66.75 299 SER A C 1
ATOM 2300 O O . SER A 1 299 ? -3.537 -11.624 -3.570 1.00 66.75 299 SER A O 1
ATOM 2302 N N . ARG A 1 300 ? -3.703 -12.977 -1.822 1.00 63.03 300 ARG A N 1
ATOM 2303 C CA . ARG A 1 300 ? -2.962 -14.041 -2.512 1.00 63.03 300 ARG A CA 1
ATOM 2304 C C . ARG A 1 300 ? -3.872 -14.636 -3.585 1.00 63.03 300 ARG A C 1
ATOM 2306 O O . ARG A 1 300 ? -4.888 -15.230 -3.226 1.00 63.03 300 ARG A O 1
ATOM 2313 N N . GLY A 1 301 ? -3.495 -14.543 -4.861 1.00 50.25 301 GLY A N 1
ATOM 2314 C CA . GLY A 1 301 ? -4.025 -15.374 -5.946 1.00 50.25 301 GLY A CA 1
ATOM 2315 C C . GLY A 1 301 ? -4.172 -16.835 -5.502 1.00 50.25 301 GLY A C 1
ATOM 2316 O O . GLY A 1 301 ? -3.212 -17.602 -5.448 1.00 50.25 301 GLY A O 1
ATOM 2317 N N . GLY A 1 302 ? -5.387 -17.180 -5.078 1.00 42.47 302 GLY A N 1
ATOM 2318 C CA . GLY A 1 302 ? -5.611 -18.290 -4.158 1.00 42.47 302 GLY A CA 1
ATOM 2319 C C . GLY A 1 302 ? -7.075 -18.465 -3.769 1.00 42.47 302 GLY A C 1
ATOM 2320 O O . GLY A 1 302 ? -7.374 -18.953 -2.679 1.00 42.47 302 GLY A O 1
ATOM 2321 N N . GLN A 1 303 ? -8.007 -18.155 -4.677 1.00 37.44 303 GLN A N 1
ATOM 2322 C CA . GLN A 1 303 ? -9.276 -18.884 -4.721 1.00 37.44 303 GLN A CA 1
ATOM 2323 C C . GLN A 1 303 ? -8.962 -20.365 -5.005 1.00 37.44 303 GLN A C 1
ATOM 2325 O O . GLN A 1 303 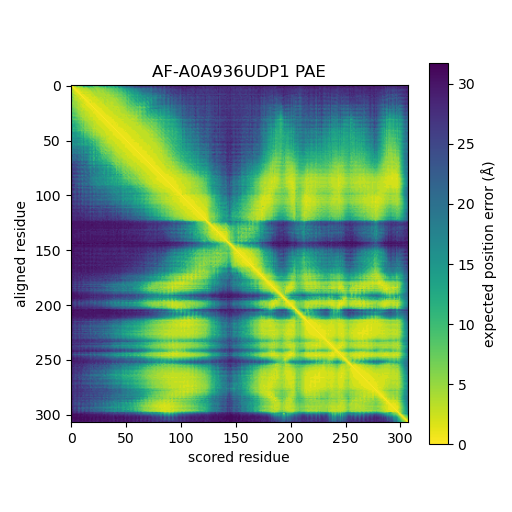? -8.959 -20.814 -6.145 1.00 37.44 303 GLN A O 1
ATOM 2330 N N . GLY A 1 304 ? -8.599 -21.120 -3.970 1.00 34.56 304 GLY A N 1
ATOM 2331 C CA . GLY A 1 304 ? -8.179 -22.511 -4.141 1.00 34.56 304 GLY A CA 1
ATOM 2332 C C . GLY A 1 304 ? -7.985 -23.328 -2.870 1.00 34.56 304 GLY A C 1
ATOM 2333 O O . GLY A 1 304 ? -7.772 -24.531 -2.974 1.00 34.56 304 GLY A O 1
ATOM 2334 N N . ARG A 1 305 ? -8.088 -22.740 -1.672 1.00 33.88 305 ARG A N 1
ATOM 2335 C CA . ARG A 1 305 ? -8.203 -23.514 -0.425 1.00 33.88 305 ARG A CA 1
ATOM 2336 C C . ARG A 1 305 ? -9.243 -22.904 0.506 1.00 33.88 305 ARG A C 1
ATOM 2338 O O . ARG A 1 305 ? -8.941 -22.423 1.586 1.00 33.88 305 ARG A O 1
ATOM 2345 N N . ARG A 1 306 ? -10.497 -22.957 0.057 1.00 31.52 306 ARG A N 1
ATOM 2346 C CA . ARG A 1 306 ? -11.614 -23.220 0.965 1.00 31.52 306 ARG A CA 1
ATOM 2347 C C . ARG A 1 306 ? -11.772 -24.732 1.038 1.00 31.52 306 ARG A C 1
ATOM 2349 O O . ARG A 1 306 ? -12.231 -25.303 0.057 1.00 31.52 306 ARG A O 1
ATOM 2356 N N . PHE A 1 307 ? -11.342 -25.324 2.146 1.00 35.97 307 PHE A N 1
ATOM 2357 C CA . PHE A 1 307 ? -12.025 -26.383 2.894 1.00 35.97 307 PHE A CA 1
ATOM 2358 C C . PHE A 1 307 ? -11.436 -26.398 4.300 1.00 35.97 307 PHE A C 1
ATOM 2360 O O . PHE A 1 307 ? -10.189 -26.434 4.395 1.00 35.97 307 PHE A O 1
#